Protein AF-A0A916YN77-F1 (afdb_monomer_lite)

InterPro domains:
  IPR003810 Putative manganese efflux pump [PF02659] (37-115)
  IPR003810 Putative manganese efflux pump [PF02659] (185-262)
  IPR003810 Putative manganese efflux pump [PTHR35529] (38-266)
  IPR014205 Sporulation protein YtaF [TIGR02840] (39-265)

Structure (mmCIF, N/CA/C/O backbone):
data_AF-A0A916YN77-F1
#
_entry.id   AF-A0A916YN77-F1
#
loop_
_atom_site.group_PDB
_atom_site.id
_atom_site.type_symbol
_atom_site.label_atom_id
_atom_site.label_alt_id
_atom_site.label_comp_id
_atom_site.label_asym_id
_atom_site.label_entity_id
_atom_site.label_seq_id
_atom_site.pdbx_PDB_ins_code
_atom_site.Cartn_x
_atom_site.Cartn_y
_atom_site.Cartn_z
_atom_site.occupancy
_atom_site.B_iso_or_equiv
_atom_site.auth_seq_id
_atom_site.auth_comp_id
_atom_site.auth_asym_id
_atom_site.auth_atom_id
_atom_site.pdbx_PDB_model_num
ATOM 1 N N . MET A 1 1 ? -32.072 26.746 53.137 1.00 38.78 1 MET A N 1
ATOM 2 C CA . MET A 1 1 ? -33.172 26.652 52.151 1.00 38.78 1 MET A CA 1
ATOM 3 C C . MET A 1 1 ? -32.636 26.407 50.730 1.00 38.78 1 MET A C 1
ATOM 5 O O . MET A 1 1 ? -33.155 26.981 49.793 1.00 38.78 1 MET A O 1
ATOM 9 N N . LEU A 1 2 ? -31.611 25.557 50.548 1.00 36.62 2 LEU A N 1
ATOM 10 C CA . LEU A 1 2 ? -31.029 25.223 49.230 1.00 36.62 2 LEU A CA 1
ATOM 11 C C . LEU A 1 2 ? -30.462 23.785 49.241 1.00 36.62 2 LEU A C 1
ATOM 13 O O . LEU A 1 2 ? -29.280 23.562 49.030 1.00 36.62 2 LEU A O 1
ATOM 17 N N . MET A 1 3 ? -31.301 22.806 49.584 1.00 37.34 3 MET A N 1
ATOM 18 C CA . MET A 1 3 ? -31.001 21.360 49.477 1.00 37.34 3 MET A CA 1
ATOM 19 C C . MET A 1 3 ? -32.242 20.580 48.982 1.00 37.34 3 MET A C 1
ATOM 21 O O . MET A 1 3 ? -32.359 19.383 49.208 1.00 37.34 3 MET A O 1
ATOM 25 N N . GLY A 1 4 ? -33.204 21.268 48.346 1.00 38.28 4 GLY A N 1
ATOM 26 C CA . GLY A 1 4 ? -34.523 20.712 48.000 1.00 38.28 4 GLY A CA 1
ATOM 27 C C . GLY A 1 4 ? -34.822 20.540 46.506 1.00 38.28 4 GLY A C 1
ATOM 28 O O . GLY A 1 4 ? -35.778 19.851 46.175 1.00 38.28 4 GLY A O 1
ATOM 29 N N . GLU A 1 5 ? -34.030 21.120 45.597 1.00 44.19 5 GLU A N 1
ATOM 30 C CA . GLU A 1 5 ? -34.369 21.147 44.157 1.00 44.19 5 GLU A CA 1
ATOM 31 C C . GLU A 1 5 ? -33.600 20.132 43.293 1.00 44.19 5 GLU A C 1
ATOM 33 O O . GLU A 1 5 ? -33.933 19.934 42.128 1.00 44.19 5 GLU A O 1
ATOM 38 N N . CYS A 1 6 ? -32.610 19.419 43.842 1.00 41.59 6 CYS A N 1
ATOM 39 C CA . CYS A 1 6 ? -31.788 18.502 43.038 1.00 41.59 6 CYS A CA 1
ATOM 40 C C . CYS A 1 6 ? -32.461 17.135 42.772 1.00 41.59 6 CYS A C 1
ATOM 42 O O . CYS A 1 6 ? -32.043 16.386 41.893 1.00 41.59 6 CYS A O 1
ATOM 44 N N . THR A 1 7 ? -33.531 16.797 43.499 1.00 46.50 7 THR A N 1
ATOM 45 C CA . THR A 1 7 ? -34.175 15.471 43.429 1.00 46.50 7 THR A CA 1
ATOM 46 C C . THR A 1 7 ? -35.259 15.358 42.349 1.00 46.50 7 THR A C 1
ATOM 48 O O . THR A 1 7 ? -35.691 14.249 42.042 1.00 46.50 7 THR A O 1
ATOM 51 N N . VAL A 1 8 ? -35.685 16.470 41.738 1.00 50.97 8 VAL A N 1
ATOM 52 C CA . VAL A 1 8 ? -36.824 16.505 40.791 1.00 50.97 8 VAL A CA 1
ATOM 53 C C . VAL A 1 8 ? -36.388 16.402 39.315 1.00 50.97 8 VAL A C 1
ATOM 55 O O . VAL A 1 8 ? -37.205 16.090 38.457 1.00 50.97 8 VAL A O 1
ATOM 58 N N . LEU A 1 9 ? -35.093 16.558 38.999 1.00 49.62 9 LEU A N 1
ATOM 59 C CA . LEU A 1 9 ? -34.561 16.520 37.618 1.00 49.62 9 LEU A CA 1
ATOM 60 C C . LEU A 1 9 ? -34.145 15.123 37.107 1.00 49.62 9 LEU A C 1
ATOM 62 O O . LEU A 1 9 ? -33.957 14.923 35.907 1.00 49.62 9 LEU A O 1
ATOM 66 N N . LEU A 1 10 ? -34.027 14.132 37.992 1.00 55.28 10 LEU A N 1
ATOM 67 C CA . LEU A 1 10 ? -33.685 12.745 37.643 1.00 55.28 10 LEU A CA 1
ATOM 68 C C . LEU A 1 10 ? -34.703 12.008 36.736 1.00 55.28 10 LEU A C 1
ATOM 70 O O . LEU A 1 10 ? -34.251 11.243 35.876 1.00 55.28 10 LEU A O 1
ATOM 74 N N . PRO A 1 11 ? -36.038 12.167 36.878 1.00 52.81 11 PRO A N 1
ATOM 75 C CA . PRO A 1 11 ? -36.994 11.480 36.008 1.00 52.81 11 PRO A CA 1
ATOM 76 C C . PRO A 1 11 ? -37.010 12.042 34.579 1.00 52.81 11 PRO A C 1
ATOM 78 O O . PRO A 1 11 ? -37.052 11.249 33.641 1.00 52.81 11 PRO A O 1
ATOM 81 N N . GLU A 1 12 ? -36.874 13.359 34.401 1.00 56.28 12 GLU A N 1
ATOM 82 C CA . GLU A 1 12 ? -36.793 14.013 33.083 1.00 56.28 12 GLU A CA 1
ATOM 83 C C . GLU A 1 12 ? -35.504 13.634 32.336 1.00 56.28 12 GLU A C 1
ATOM 85 O O . GLU A 1 12 ? -35.543 13.322 31.147 1.00 56.28 12 GLU A O 1
ATOM 90 N N . LEU A 1 13 ? -34.366 13.533 33.038 1.00 55.09 13 LEU A N 1
ATOM 91 C CA . LEU A 1 13 ? -33.106 13.075 32.438 1.00 55.09 13 LEU A CA 1
ATOM 92 C C . LEU A 1 13 ? -33.167 11.591 32.031 1.00 55.09 13 LEU A C 1
ATOM 94 O O . LEU A 1 13 ? -32.661 11.210 30.976 1.00 55.09 13 LEU A O 1
ATOM 98 N N . LYS A 1 14 ? -33.834 10.744 32.831 1.00 55.12 14 LYS A N 1
ATOM 99 C CA . LYS A 1 14 ? -34.106 9.341 32.468 1.00 55.12 14 LYS A CA 1
ATOM 100 C C . LYS A 1 14 ? -35.078 9.230 31.296 1.00 55.12 14 LYS A C 1
ATOM 102 O O . LYS A 1 14 ? -34.907 8.330 30.477 1.00 55.12 14 LYS A O 1
ATOM 107 N N . LEU A 1 15 ? -36.074 10.110 31.198 1.00 57.72 15 LEU A N 1
ATOM 108 C CA . LEU A 1 15 ? -37.016 10.147 30.080 1.00 57.72 15 LEU A CA 1
ATOM 109 C C . LEU A 1 15 ? -36.318 10.613 28.797 1.00 57.72 15 LEU A C 1
ATOM 111 O O . LEU A 1 15 ? -36.485 9.976 27.762 1.00 57.72 15 LEU A O 1
ATOM 115 N N . ALA A 1 16 ? -35.453 11.626 28.881 1.00 56.78 16 ALA A N 1
ATOM 116 C CA . ALA A 1 16 ? -34.618 12.098 27.779 1.00 56.78 16 ALA A CA 1
ATOM 117 C C . ALA A 1 16 ? -33.623 11.027 27.304 1.00 56.78 16 ALA A C 1
ATOM 119 O O . ALA A 1 16 ? -33.498 10.825 26.097 1.00 56.78 16 ALA A O 1
ATOM 120 N N . PHE A 1 17 ? -32.988 10.277 28.218 1.00 57.50 17 PHE A N 1
ATOM 121 C CA . PHE A 1 17 ? -32.100 9.148 27.883 1.00 57.50 17 PHE A CA 1
ATOM 122 C C . PHE A 1 17 ? -32.871 7.961 27.276 1.00 57.50 17 PHE A C 1
ATOM 124 O O . PHE A 1 17 ? -32.404 7.285 26.361 1.00 57.50 17 PHE A O 1
ATOM 131 N N . LYS A 1 18 ? -34.103 7.723 27.746 1.00 53.03 18 LYS A N 1
ATOM 132 C CA . LYS A 1 18 ? -34.998 6.679 27.222 1.00 53.03 18 LYS A CA 1
ATOM 133 C C . LYS A 1 18 ? -35.627 7.063 25.880 1.00 53.03 18 LYS A C 1
ATOM 135 O O . LYS A 1 18 ? -35.931 6.172 25.097 1.00 53.03 18 LYS A O 1
ATOM 140 N N . LEU A 1 19 ? -35.801 8.355 25.597 1.00 53.09 19 LEU A N 1
ATOM 141 C CA . LEU A 1 19 ? -36.270 8.885 24.312 1.00 53.09 19 LEU A CA 1
ATOM 142 C C . LEU A 1 19 ? -35.140 8.948 23.277 1.00 53.09 19 LEU A C 1
ATOM 144 O O . LEU A 1 19 ? -35.364 8.561 22.134 1.00 53.09 19 LEU A O 1
ATOM 148 N N . THR A 1 20 ? -33.918 9.322 23.669 1.00 56.91 20 THR A N 1
ATOM 149 C CA . THR A 1 20 ? -32.727 9.224 22.797 1.00 56.91 20 THR A CA 1
ATOM 150 C C . THR A 1 20 ? -32.400 7.772 22.458 1.00 56.91 20 THR A C 1
ATOM 152 O O . THR A 1 20 ? -32.249 7.452 21.283 1.00 56.91 20 THR A O 1
ATOM 155 N N . GLY A 1 21 ? -32.444 6.856 23.432 1.00 51.50 21 GLY A N 1
ATOM 156 C CA . GLY A 1 21 ? -32.281 5.418 23.176 1.00 51.50 21 GLY A CA 1
ATOM 157 C C . GLY A 1 21 ? -33.383 4.788 22.307 1.00 51.50 21 GLY A C 1
ATOM 158 O O . GLY A 1 21 ? -33.173 3.724 21.734 1.00 51.50 21 GLY A O 1
ATOM 159 N N . LYS A 1 22 ? -34.550 5.438 22.181 1.00 46.81 22 LYS A N 1
ATOM 160 C CA . LYS A 1 22 ? -35.688 4.970 21.367 1.00 46.81 22 LYS A CA 1
ATOM 161 C C . LYS A 1 22 ? -35.760 5.640 19.986 1.00 46.81 22 LYS A C 1
ATOM 163 O O . LYS A 1 22 ? -36.361 5.078 19.078 1.00 46.81 22 LYS A O 1
ATOM 168 N N . LEU A 1 23 ? -35.114 6.796 19.801 1.00 47.53 23 LEU A N 1
ATOM 169 C CA . LEU A 1 23 ? -34.916 7.449 18.496 1.00 47.53 23 LEU A CA 1
ATOM 170 C C . LEU A 1 23 ? -33.778 6.808 17.678 1.00 47.53 23 LEU A C 1
ATOM 172 O O . LEU A 1 23 ? -33.817 6.841 16.448 1.00 47.53 23 LEU A O 1
ATOM 176 N N . GLU A 1 24 ? -32.831 6.144 18.348 1.00 51.03 24 GLU A N 1
ATOM 177 C CA . GLU A 1 24 ? -31.753 5.344 17.739 1.00 51.03 24 GLU A CA 1
ATOM 178 C C . GLU A 1 24 ? -32.268 4.120 16.939 1.00 51.03 24 GLU A C 1
ATOM 180 O O . GLU A 1 24 ? -31.540 3.553 16.133 1.00 51.03 24 GLU A O 1
ATOM 185 N N . GLN A 1 25 ? -33.533 3.716 17.116 1.00 49.69 25 GLN A N 1
ATOM 186 C CA . GLN A 1 25 ? -34.138 2.518 16.504 1.00 49.69 25 GLN A CA 1
ATOM 187 C C . GLN A 1 25 ? -34.901 2.778 15.191 1.00 49.69 25 GLN A C 1
ATOM 189 O O . GLN A 1 25 ? -35.730 1.964 14.784 1.00 49.69 25 GLN A O 1
ATOM 194 N N . SER A 1 26 ? -34.662 3.903 14.511 1.00 49.03 26 SER A N 1
ATOM 195 C CA . SER A 1 26 ? -35.326 4.190 13.233 1.00 49.03 26 SER A CA 1
ATOM 196 C C . SER A 1 26 ? -34.489 3.718 12.022 1.00 49.03 26 SER A C 1
ATOM 198 O O . SER A 1 26 ? -33.298 4.025 11.940 1.00 49.03 26 SER A O 1
ATOM 200 N N . PRO A 1 27 ? -35.090 3.018 11.035 1.00 58.22 27 PRO A N 1
ATOM 201 C CA . PRO A 1 27 ? -34.382 2.389 9.905 1.00 58.22 27 PRO A CA 1
ATOM 202 C C . PRO A 1 27 ? -33.671 3.386 8.968 1.00 58.22 27 PRO A C 1
ATOM 204 O O . PRO A 1 27 ? -32.818 3.003 8.174 1.00 58.22 27 PRO A O 1
ATOM 207 N N . LEU A 1 28 ? -33.979 4.682 9.082 1.00 59.91 28 LEU A N 1
ATOM 208 C CA . LEU A 1 28 ? -33.283 5.760 8.374 1.00 59.91 28 LEU A CA 1
ATOM 209 C C . LEU A 1 28 ? -31.891 6.072 8.962 1.00 59.91 28 LEU A C 1
ATOM 211 O O . LEU A 1 28 ? -31.020 6.540 8.233 1.00 59.91 28 LEU A O 1
ATOM 215 N N . TRP A 1 29 ? -31.638 5.782 10.243 1.00 54.53 29 TRP A N 1
ATOM 216 C CA . TRP A 1 29 ? -30.352 6.064 10.901 1.00 54.53 29 TRP A CA 1
ATOM 217 C C . TRP A 1 29 ? -29.315 4.949 10.712 1.00 54.53 29 TRP A C 1
ATOM 219 O O . TRP A 1 29 ? -28.117 5.240 10.650 1.00 54.53 29 TRP A O 1
ATOM 229 N N . GLU A 1 30 ? -29.743 3.695 10.527 1.00 63.50 30 GLU A N 1
ATOM 230 C CA . GLU A 1 30 ? -28.838 2.604 10.131 1.00 63.50 30 GLU A CA 1
ATOM 231 C C . GLU A 1 30 ? -28.185 2.882 8.773 1.00 63.50 30 GLU A C 1
ATOM 233 O O . GLU A 1 30 ? -26.979 2.687 8.620 1.00 63.50 30 GLU A O 1
ATOM 238 N N . GLY A 1 31 ? -28.940 3.439 7.819 1.00 68.62 31 GLY A N 1
ATOM 239 C CA . GLY A 1 31 ? -28.413 3.842 6.514 1.00 68.62 31 GLY A CA 1
ATOM 240 C C . GLY A 1 31 ? -27.284 4.871 6.623 1.00 68.62 31 GLY A C 1
ATOM 241 O O . GLY A 1 31 ? -26.235 4.697 6.006 1.00 68.62 31 GLY A O 1
ATOM 242 N N . HIS A 1 32 ? -27.443 5.901 7.461 1.00 70.56 32 HIS A N 1
ATOM 243 C CA . HIS A 1 32 ? -26.405 6.914 7.685 1.00 70.56 32 HIS A CA 1
ATOM 244 C C . HIS A 1 32 ? -25.161 6.352 8.383 1.00 70.56 32 HIS A C 1
ATOM 246 O O . HIS A 1 32 ? -24.043 6.732 8.032 1.00 70.56 32 HIS A O 1
ATOM 252 N N . ARG A 1 33 ? -25.322 5.422 9.333 1.00 69.50 33 ARG A N 1
ATOM 253 C CA . ARG A 1 33 ? -24.184 4.752 9.982 1.00 69.50 33 ARG A CA 1
ATOM 254 C C . ARG A 1 33 ? -23.438 3.841 9.017 1.00 69.50 33 ARG A C 1
ATOM 256 O O . ARG A 1 33 ? -22.213 3.913 8.964 1.00 69.50 33 ARG A O 1
ATOM 263 N N . LEU A 1 34 ? -24.143 3.041 8.224 1.00 77.38 34 LEU A N 1
ATOM 264 C CA . LEU A 1 34 ? -23.537 2.180 7.204 1.00 77.38 34 LEU A CA 1
ATOM 265 C C . LEU A 1 34 ? -22.843 3.003 6.112 1.00 77.38 34 LEU A C 1
ATOM 267 O O . LEU A 1 34 ? -21.724 2.673 5.723 1.00 77.38 34 LEU A O 1
ATOM 271 N N . LEU A 1 35 ? -23.447 4.117 5.686 1.00 80.75 35 LEU A N 1
ATOM 272 C CA . LEU A 1 35 ? -22.819 5.074 4.774 1.00 80.75 35 LEU A CA 1
ATOM 273 C C . LEU A 1 35 ? -21.547 5.674 5.374 1.00 80.75 35 LEU A C 1
ATOM 275 O O . LEU A 1 35 ? -20.524 5.707 4.699 1.00 80.75 35 LEU A O 1
ATOM 279 N N . ALA A 1 36 ? -21.569 6.102 6.637 1.00 80.69 36 ALA A N 1
ATOM 280 C CA . ALA A 1 36 ? -20.395 6.680 7.290 1.00 80.69 36 ALA A CA 1
ATOM 281 C C . ALA A 1 36 ? -19.234 5.674 7.419 1.00 80.69 36 ALA A C 1
ATOM 283 O O . ALA A 1 36 ? -18.086 6.016 7.121 1.00 80.69 36 ALA A O 1
ATOM 284 N N . HIS A 1 37 ? -19.521 4.423 7.800 1.00 81.81 37 HIS A N 1
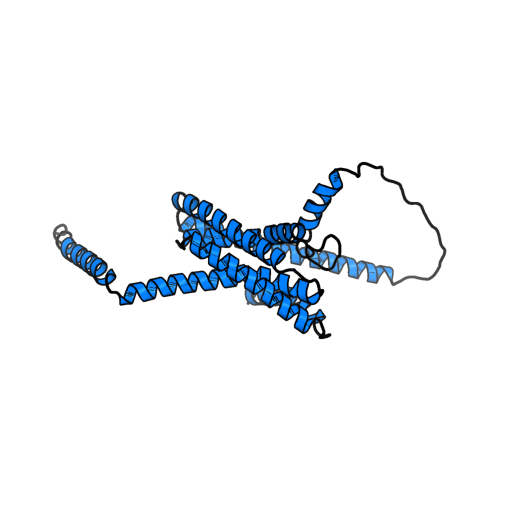ATOM 285 C CA . HIS A 1 37 ? -18.510 3.360 7.863 1.00 81.81 37 HIS A CA 1
ATOM 286 C C . HIS A 1 37 ? -17.992 2.997 6.466 1.00 81.81 37 HIS A C 1
ATOM 288 O O . HIS A 1 37 ? -16.785 2.849 6.283 1.00 81.81 37 HIS A O 1
ATOM 294 N N . GLY A 1 38 ? -18.878 2.920 5.468 1.00 86.38 38 GLY A N 1
ATOM 295 C CA . GLY A 1 38 ? -18.516 2.649 4.076 1.00 86.38 38 GLY A CA 1
ATOM 296 C C . GLY A 1 38 ? -17.632 3.738 3.468 1.00 86.38 38 GLY A C 1
ATOM 297 O O . GLY A 1 38 ? -16.616 3.427 2.852 1.00 86.38 38 GLY A O 1
ATOM 298 N N . ILE A 1 39 ? -17.964 5.013 3.691 1.00 88.62 39 ILE A N 1
ATOM 299 C CA . ILE A 1 39 ? -17.164 6.156 3.225 1.00 88.62 39 ILE A CA 1
ATOM 300 C C . ILE A 1 39 ? -15.791 6.160 3.900 1.00 88.62 39 ILE A C 1
ATOM 302 O O . ILE A 1 39 ? -14.780 6.319 3.219 1.00 88.62 39 ILE A O 1
ATOM 306 N N . SER A 1 40 ? -15.735 5.941 5.216 1.00 89.12 40 SER A N 1
ATOM 307 C CA . SER A 1 40 ? -14.469 5.896 5.964 1.00 89.12 40 SER A CA 1
ATOM 308 C C . SER A 1 40 ? -13.567 4.762 5.477 1.00 89.12 40 SER A C 1
ATOM 310 O O . SER A 1 40 ? -12.370 4.959 5.280 1.00 89.12 40 SER A O 1
ATOM 312 N N . LEU A 1 41 ? -14.150 3.591 5.220 1.00 90.69 41 LEU A N 1
ATOM 313 C CA . LEU A 1 41 ? -13.447 2.426 4.695 1.00 90.69 41 LEU A CA 1
ATOM 314 C C . LEU A 1 41 ? -12.944 2.670 3.265 1.00 90.69 41 LEU A C 1
ATOM 316 O O . LEU A 1 41 ? -11.809 2.318 2.953 1.00 90.69 41 LEU A O 1
ATOM 320 N N . LEU A 1 42 ? -13.739 3.320 2.414 1.00 90.81 42 LEU A N 1
ATOM 321 C CA . LEU A 1 42 ? -13.347 3.647 1.042 1.00 90.81 42 LEU A CA 1
ATOM 322 C C . LEU A 1 42 ? -12.239 4.707 0.995 1.00 90.81 42 LEU A C 1
ATOM 324 O O . LEU A 1 42 ? -11.286 4.557 0.234 1.00 90.81 42 LEU A O 1
ATOM 328 N N . LEU A 1 43 ? -12.321 5.742 1.835 1.00 90.94 43 LEU A N 1
ATOM 329 C CA . LEU A 1 43 ? -11.270 6.755 1.975 1.00 90.94 43 LEU A CA 1
ATOM 330 C C . LEU A 1 43 ? -9.968 6.148 2.498 1.00 90.94 43 LEU A C 1
ATOM 332 O O . LEU A 1 43 ? -8.899 6.449 1.969 1.00 90.94 43 LEU A O 1
ATOM 336 N N . LEU A 1 44 ? -10.057 5.268 3.498 1.00 91.50 44 LEU A N 1
ATOM 337 C CA . LEU A 1 44 ? -8.910 4.535 4.023 1.00 91.50 44 LEU A CA 1
ATOM 338 C C . LEU A 1 44 ? -8.279 3.660 2.937 1.00 91.50 44 LEU A C 1
ATOM 340 O O . LEU A 1 44 ? -7.075 3.737 2.715 1.00 91.50 44 LEU A O 1
ATOM 344 N N . ALA A 1 45 ? -9.088 2.864 2.234 1.00 92.44 45 ALA A N 1
ATOM 345 C CA . ALA A 1 45 ? -8.607 1.988 1.173 1.00 92.44 45 ALA A CA 1
ATOM 346 C C . ALA A 1 45 ? -7.959 2.771 0.030 1.00 92.44 45 ALA A C 1
ATOM 348 O O . ALA A 1 45 ? -6.925 2.352 -0.483 1.00 92.44 45 ALA A O 1
ATOM 349 N N . PHE A 1 46 ? -8.516 3.927 -0.329 1.00 92.38 46 PHE A N 1
ATOM 350 C CA . PHE A 1 46 ? -7.912 4.830 -1.301 1.00 92.38 46 PHE A CA 1
ATOM 351 C C . PHE A 1 46 ? -6.560 5.360 -0.811 1.00 92.38 46 PHE A C 1
ATOM 353 O O . PHE A 1 46 ? -5.565 5.230 -1.519 1.00 92.38 46 PHE A O 1
ATOM 360 N N . ALA A 1 47 ? -6.504 5.912 0.405 1.00 90.19 47 ALA A N 1
ATOM 361 C CA . ALA A 1 47 ? -5.285 6.490 0.969 1.00 90.19 47 ALA A CA 1
ATOM 362 C C . ALA A 1 47 ? -4.144 5.466 1.063 1.00 90.19 47 ALA A C 1
ATOM 364 O O . ALA A 1 47 ? -3.019 5.768 0.676 1.00 90.19 47 ALA A O 1
ATOM 365 N N . VAL A 1 48 ? -4.464 4.249 1.509 1.00 89.38 48 VAL A N 1
ATOM 366 C CA . VAL A 1 48 ? -3.537 3.115 1.667 1.00 89.38 48 VAL A CA 1
ATOM 367 C C . VAL A 1 48 ? -3.168 2.449 0.342 1.00 89.38 48 VAL A C 1
ATOM 369 O O . VAL A 1 48 ? -2.324 1.575 0.341 1.00 89.38 48 VAL A O 1
ATOM 372 N N . SER A 1 49 ? -3.808 2.797 -0.776 1.00 93.06 49 SER A N 1
ATOM 373 C CA . SER A 1 49 ? -3.468 2.223 -2.089 1.00 93.06 49 SER A CA 1
ATOM 374 C C . SER A 1 49 ? -2.669 3.185 -2.977 1.00 93.06 49 SER A C 1
ATOM 376 O O . SER A 1 49 ? -2.235 2.809 -4.071 1.00 93.06 49 SER A O 1
ATOM 378 N N . LEU A 1 50 ? -2.504 4.450 -2.565 1.00 88.44 50 LEU A N 1
ATOM 379 C CA . LEU A 1 50 ? -1.798 5.479 -3.344 1.00 88.44 50 LEU A CA 1
ATOM 380 C C . LEU A 1 50 ? -0.294 5.205 -3.475 1.00 88.44 50 LEU A C 1
ATOM 382 O O . LEU A 1 50 ? 0.312 5.508 -4.505 1.00 88.44 50 LEU A O 1
ATOM 386 N N . ASP A 1 51 ? 0.294 4.613 -2.449 1.00 86.31 51 ASP A N 1
ATOM 387 C CA . ASP A 1 51 ? 1.638 4.040 -2.414 1.00 86.31 51 ASP A CA 1
ATOM 388 C C . ASP A 1 51 ? 1.823 2.950 -3.498 1.00 86.31 51 ASP A C 1
ATOM 390 O O . ASP A 1 51 ? 2.727 3.050 -4.338 1.00 86.31 51 ASP A O 1
ATOM 394 N N . GLY A 1 52 ? 0.911 1.975 -3.572 1.00 88.44 52 GLY A N 1
ATOM 395 C CA . GLY A 1 52 ? 0.894 0.886 -4.546 1.00 88.44 52 GLY A CA 1
ATOM 396 C C . GLY A 1 52 ? 0.650 1.385 -5.961 1.00 88.44 52 GLY A C 1
ATOM 397 O O . GLY A 1 52 ? 1.289 0.924 -6.909 1.00 88.44 52 GLY A O 1
ATOM 398 N N . PHE A 1 53 ? -0.198 2.399 -6.123 1.00 90.19 53 PHE A N 1
ATOM 399 C CA . PHE A 1 53 ? -0.372 3.084 -7.401 1.00 90.19 53 PHE A CA 1
ATOM 400 C C . PHE A 1 53 ? 0.913 3.774 -7.865 1.00 90.19 53 PHE A C 1
ATOM 402 O O . PHE A 1 53 ? 1.301 3.606 -9.021 1.00 90.19 53 PHE A O 1
ATOM 409 N N . GLY A 1 54 ? 1.607 4.505 -6.987 1.00 86.69 54 GLY A N 1
ATOM 410 C CA . GLY A 1 54 ? 2.872 5.170 -7.321 1.00 86.69 54 GLY A CA 1
ATOM 411 C C . GLY A 1 54 ? 3.959 4.183 -7.754 1.00 86.69 54 GLY A C 1
ATOM 412 O O . GLY A 1 54 ? 4.663 4.407 -8.746 1.00 86.69 54 GLY A O 1
ATOM 413 N N . VAL A 1 55 ? 4.049 3.045 -7.065 1.00 85.50 55 VAL A N 1
ATOM 414 C CA . VAL A 1 55 ? 4.928 1.931 -7.439 1.00 85.50 55 VAL A CA 1
ATOM 415 C C . VAL A 1 55 ? 4.509 1.311 -8.777 1.00 85.50 55 VAL A C 1
ATOM 417 O O . VAL A 1 55 ? 5.355 1.112 -9.652 1.00 85.50 55 VAL A O 1
ATOM 420 N N . GLY A 1 56 ? 3.211 1.089 -8.994 1.00 88.94 56 GLY A N 1
ATOM 421 C CA . GLY A 1 56 ? 2.665 0.592 -10.259 1.00 88.94 56 GLY A CA 1
ATOM 422 C C . GLY A 1 56 ? 2.988 1.507 -11.437 1.00 88.94 56 GLY A C 1
ATOM 423 O O . GLY A 1 56 ? 3.467 1.034 -12.468 1.00 88.94 56 GLY A O 1
ATOM 424 N N . VAL A 1 57 ? 2.809 2.822 -11.273 1.00 86.31 57 VAL A N 1
ATOM 425 C CA . VAL A 1 57 ? 3.223 3.824 -12.267 1.00 86.31 57 VAL A CA 1
ATOM 426 C C . VAL A 1 57 ? 4.717 3.700 -12.521 1.00 86.31 57 VAL A C 1
ATOM 428 O O . VAL A 1 57 ? 5.120 3.526 -13.667 1.00 86.31 57 VAL A O 1
ATOM 431 N N . THR A 1 58 ? 5.541 3.707 -11.474 1.00 82.50 58 THR A N 1
ATOM 432 C CA . THR A 1 58 ? 7.006 3.643 -11.592 1.00 82.50 58 THR A CA 1
ATOM 433 C C . THR A 1 58 ? 7.479 2.415 -12.377 1.00 82.50 58 THR A C 1
ATOM 435 O O . THR A 1 58 ? 8.326 2.548 -13.266 1.00 82.50 58 THR A O 1
ATOM 438 N N . TYR A 1 59 ? 6.911 1.233 -12.123 1.00 83.69 59 TYR A N 1
ATOM 439 C CA . TYR A 1 59 ? 7.238 0.023 -12.887 1.00 83.69 59 TYR A CA 1
ATOM 440 C C . TYR A 1 59 ? 6.685 0.053 -14.316 1.00 83.69 59 TYR A C 1
ATOM 442 O O . TYR A 1 59 ? 7.401 -0.314 -15.252 1.00 83.69 59 TYR A O 1
ATOM 450 N N . GLY A 1 60 ? 5.471 0.575 -14.521 1.00 85.50 60 GLY A N 1
ATOM 451 C CA . GLY A 1 60 ? 4.894 0.760 -15.855 1.00 85.50 60 GLY A CA 1
ATOM 452 C C . GLY A 1 60 ? 5.717 1.710 -16.734 1.00 85.50 60 GLY A C 1
ATOM 453 O O . GLY A 1 60 ? 5.908 1.449 -17.922 1.00 85.50 60 GLY A O 1
ATOM 454 N N . LEU A 1 61 ? 6.285 2.772 -16.148 1.00 81.38 61 LEU A N 1
ATOM 455 C CA . LEU A 1 61 ? 7.193 3.705 -16.829 1.00 81.38 61 LEU A CA 1
ATOM 456 C C . LEU A 1 61 ? 8.504 3.052 -17.257 1.00 81.38 61 LEU A C 1
ATOM 458 O O . LEU A 1 61 ? 9.023 3.347 -18.333 1.00 81.38 61 LEU A O 1
ATOM 462 N N . ARG A 1 62 ? 9.022 2.140 -16.432 1.00 78.19 62 ARG A N 1
ATOM 463 C CA . ARG A 1 62 ? 10.219 1.340 -16.726 1.00 78.19 62 ARG A CA 1
ATOM 464 C C . ARG A 1 62 ? 9.942 0.185 -17.692 1.00 78.19 62 ARG A C 1
ATOM 466 O O . ARG A 1 62 ? 10.862 -0.549 -18.029 1.00 78.19 62 ARG A O 1
ATOM 473 N N . ARG A 1 63 ? 8.694 0.043 -18.153 1.00 81.62 63 ARG A N 1
ATOM 474 C CA . ARG A 1 63 ? 8.200 -1.056 -18.993 1.00 81.62 63 ARG A CA 1
ATOM 475 C C . ARG A 1 63 ? 8.428 -2.454 -18.403 1.00 81.62 63 ARG A C 1
ATOM 477 O O . ARG A 1 63 ? 8.523 -3.422 -19.153 1.00 81.62 63 ARG A O 1
ATOM 484 N N . ILE A 1 64 ? 8.454 -2.561 -17.076 1.00 83.44 64 ILE A N 1
ATOM 485 C CA . ILE A 1 64 ? 8.547 -3.838 -16.357 1.00 83.44 64 ILE A CA 1
ATOM 486 C C . ILE A 1 64 ? 7.137 -4.423 -16.241 1.00 83.44 64 ILE A C 1
ATOM 488 O O . ILE A 1 64 ? 6.205 -3.730 -15.829 1.00 83.44 64 ILE A O 1
ATOM 492 N N . ARG A 1 65 ? 6.949 -5.687 -16.636 1.00 84.12 65 ARG A N 1
ATOM 493 C CA . ARG A 1 65 ? 5.637 -6.351 -16.572 1.00 84.12 65 ARG A CA 1
ATOM 494 C C . ARG A 1 65 ? 5.488 -7.106 -15.258 1.00 84.12 65 ARG A C 1
ATOM 496 O O . ARG A 1 65 ? 6.285 -7.982 -14.950 1.00 84.12 65 ARG A O 1
ATOM 503 N N . ILE A 1 66 ? 4.414 -6.837 -14.524 1.00 87.62 66 ILE A N 1
ATOM 504 C CA . ILE A 1 66 ? 4.042 -7.641 -13.357 1.00 87.62 66 ILE A CA 1
ATOM 505 C C . ILE A 1 66 ? 2.940 -8.617 -13.795 1.00 87.62 66 ILE A C 1
ATOM 507 O O . ILE A 1 66 ? 1.860 -8.167 -14.193 1.00 87.62 66 ILE A O 1
ATOM 511 N N . PRO A 1 67 ? 3.185 -9.939 -13.784 1.00 90.31 67 PRO A N 1
ATOM 512 C CA . PRO A 1 67 ? 2.158 -10.920 -14.112 1.00 90.31 67 PRO A CA 1
ATOM 513 C C . PRO A 1 67 ? 1.050 -10.912 -13.048 1.00 90.31 67 PRO A C 1
ATOM 515 O O . PRO A 1 67 ? 1.293 -10.597 -11.884 1.00 90.31 67 PRO A O 1
ATOM 518 N N . GLY A 1 68 ? -0.174 -11.294 -13.427 1.00 88.81 68 GLY A N 1
ATOM 519 C CA . GLY A 1 68 ? -1.341 -11.231 -12.533 1.00 88.81 68 GLY A CA 1
ATOM 520 C C . GLY A 1 68 ? -1.178 -12.015 -11.225 1.00 88.81 68 GLY A C 1
ATOM 521 O O . GLY A 1 68 ? -1.661 -11.574 -10.187 1.00 88.81 68 GLY A O 1
ATOM 522 N N . LEU A 1 69 ? -0.429 -13.124 -11.248 1.00 91.25 69 LEU A N 1
ATOM 523 C CA . LEU A 1 69 ? -0.113 -13.900 -10.045 1.00 91.25 69 LEU A CA 1
ATOM 524 C C . LEU A 1 69 ? 0.720 -13.092 -9.037 1.00 91.25 69 LEU A C 1
ATOM 526 O O . LEU A 1 69 ? 0.406 -13.085 -7.852 1.00 91.25 69 LEU A O 1
ATOM 530 N N . SER A 1 70 ? 1.729 -12.357 -9.510 1.00 92.62 70 SER A N 1
ATOM 531 C CA . SER A 1 70 ? 2.569 -11.490 -8.675 1.00 92.62 70 SER A CA 1
ATOM 532 C C . SER A 1 70 ? 1.764 -10.345 -8.052 1.00 92.62 70 SER A C 1
ATOM 534 O O . SER A 1 70 ? 1.951 -10.022 -6.883 1.00 92.62 70 SER A O 1
ATOM 536 N N . ILE A 1 71 ? 0.811 -9.776 -8.794 1.00 92.44 71 ILE A N 1
ATOM 537 C CA . ILE A 1 71 ? -0.117 -8.758 -8.269 1.00 92.44 71 ILE A CA 1
ATOM 538 C C . ILE A 1 71 ? -0.981 -9.348 -7.156 1.00 92.44 71 ILE A C 1
ATOM 540 O O . ILE A 1 71 ? -1.126 -8.721 -6.112 1.00 92.44 71 ILE A O 1
ATOM 544 N N . GLY A 1 72 ? -1.498 -10.565 -7.361 1.00 94.25 72 GLY A N 1
ATOM 545 C CA . GLY A 1 72 ? -2.270 -11.289 -6.354 1.00 94.25 72 GLY A CA 1
ATOM 546 C C . GLY A 1 72 ? -1.492 -11.485 -5.051 1.00 94.25 72 GLY A C 1
ATOM 547 O O . GLY A 1 72 ? -2.036 -11.238 -3.976 1.00 94.25 72 GLY A O 1
ATOM 548 N N . ILE A 1 73 ? -0.209 -11.853 -5.144 1.00 93.88 73 ILE A N 1
ATOM 549 C CA . ILE A 1 73 ? 0.688 -11.993 -3.984 1.00 93.88 73 ILE A CA 1
ATOM 550 C C . ILE A 1 73 ? 0.846 -10.658 -3.248 1.00 93.88 73 ILE A C 1
ATOM 552 O O . ILE A 1 73 ? 0.700 -10.623 -2.027 1.00 93.88 73 ILE A O 1
ATOM 556 N N . ILE A 1 74 ? 1.097 -9.561 -3.972 1.00 92.19 74 ILE A N 1
ATOM 557 C CA . ILE A 1 74 ? 1.253 -8.221 -3.383 1.00 92.19 74 ILE A CA 1
ATOM 558 C C . ILE A 1 74 ? -0.029 -7.805 -2.652 1.00 92.19 74 ILE A C 1
ATOM 560 O O . ILE A 1 74 ? 0.027 -7.459 -1.475 1.00 92.19 74 ILE A O 1
ATOM 564 N N . SER A 1 75 ? -1.191 -7.914 -3.305 1.00 94.44 75 SER A N 1
ATOM 565 C CA . SER A 1 75 ? -2.475 -7.553 -2.692 1.00 94.44 75 SER A CA 1
ATOM 566 C C . SER A 1 75 ? -2.816 -8.410 -1.476 1.00 94.44 75 SER A C 1
ATOM 568 O O . SER A 1 75 ? -3.362 -7.902 -0.494 1.00 94.44 75 SER A O 1
ATOM 570 N N . LEU A 1 76 ? -2.503 -9.710 -1.515 1.00 95.25 76 LEU A N 1
ATOM 571 C CA . LEU A 1 76 ? -2.697 -10.605 -0.373 1.00 95.25 76 LEU A CA 1
ATOM 572 C C . LEU A 1 76 ? -1.786 -10.216 0.786 1.00 95.25 76 LEU A C 1
ATOM 574 O O . LEU A 1 76 ? -2.240 -10.211 1.925 1.00 95.25 76 LEU A O 1
ATOM 578 N N . CYS A 1 77 ? -0.536 -9.852 0.505 1.00 94.12 77 CYS A N 1
ATOM 579 C CA . CYS A 1 77 ? 0.404 -9.391 1.520 1.00 94.12 77 CYS A CA 1
ATOM 580 C C . CYS A 1 77 ? -0.129 -8.146 2.247 1.00 94.12 77 CYS A C 1
ATOM 582 O O . CYS A 1 77 ? -0.249 -8.178 3.472 1.00 94.12 77 CYS A O 1
ATOM 584 N N . SER A 1 78 ? -0.569 -7.118 1.511 1.00 92.94 78 SER A N 1
ATOM 585 C CA . SER A 1 78 ? -1.157 -5.908 2.106 1.00 92.94 78 SER A CA 1
ATOM 586 C C . SER A 1 78 ? -2.412 -6.223 2.926 1.00 92.94 78 SER A C 1
ATOM 588 O O . SER A 1 78 ? -2.555 -5.757 4.055 1.00 92.94 78 SER A O 1
ATOM 590 N N . GLY A 1 79 ? -3.305 -7.072 2.403 1.00 94.19 79 GLY A N 1
ATOM 591 C CA . GLY A 1 79 ? -4.507 -7.508 3.120 1.00 94.19 79 GLY A CA 1
ATOM 592 C C . GLY A 1 79 ? -4.195 -8.246 4.424 1.00 94.19 79 GLY A C 1
ATOM 593 O O . GLY A 1 79 ? -4.794 -7.954 5.458 1.00 94.19 79 GLY A O 1
ATOM 594 N N . LEU A 1 80 ? -3.229 -9.168 4.396 1.00 96.06 80 LEU A N 1
ATOM 595 C CA . LEU A 1 80 ? -2.784 -9.917 5.573 1.00 96.06 80 LEU A CA 1
ATOM 596 C C . LEU A 1 80 ? -2.159 -8.999 6.623 1.00 96.06 80 LEU A C 1
ATOM 598 O O . LEU A 1 80 ? -2.475 -9.127 7.803 1.00 96.06 80 LEU A O 1
ATOM 602 N N . VAL A 1 81 ? -1.308 -8.058 6.213 1.00 95.56 81 VAL A N 1
ATOM 603 C CA . VAL A 1 81 ? -0.675 -7.113 7.141 1.00 95.56 81 VAL A CA 1
ATOM 604 C C . VAL A 1 81 ? -1.706 -6.196 7.787 1.00 95.56 81 VAL A C 1
ATOM 606 O O . VAL A 1 81 ? -1.658 -6.006 9.001 1.00 95.56 81 VAL A O 1
ATOM 609 N N . VAL A 1 82 ? -2.677 -5.685 7.029 1.00 95.31 82 VAL A N 1
ATOM 610 C CA . VAL A 1 82 ? -3.778 -4.892 7.594 1.00 95.31 82 VAL A CA 1
ATOM 611 C C . VAL A 1 82 ? -4.621 -5.723 8.553 1.00 95.31 82 VAL A C 1
ATOM 613 O O . VAL A 1 82 ? -4.923 -5.255 9.648 1.00 95.31 82 VAL A O 1
ATOM 616 N N . TRP A 1 83 ? -4.971 -6.957 8.187 1.00 96.00 83 TRP A N 1
ATOM 617 C CA . TRP A 1 83 ? -5.746 -7.840 9.057 1.00 96.00 83 TRP A CA 1
ATOM 618 C C . TRP A 1 83 ? -5.019 -8.107 10.381 1.00 96.00 83 TRP A C 1
ATOM 620 O O . TRP A 1 83 ? -5.590 -7.897 11.450 1.00 96.00 83 TRP A O 1
ATOM 630 N N . LEU A 1 84 ? -3.737 -8.481 10.325 1.00 95.81 84 LEU A N 1
ATOM 631 C CA . LEU A 1 84 ? -2.901 -8.683 11.513 1.00 95.81 84 LEU A CA 1
ATOM 632 C C . LEU A 1 84 ? -2.765 -7.398 12.337 1.00 95.81 84 LEU A C 1
ATOM 634 O O . LEU A 1 84 ? -2.877 -7.435 13.561 1.00 95.81 84 LEU A O 1
ATOM 638 N N . SER A 1 85 ? -2.569 -6.259 11.674 1.00 94.88 85 SER A N 1
ATOM 639 C CA . SER A 1 85 ? -2.491 -4.955 12.330 1.00 94.88 85 SER A CA 1
ATOM 640 C C . SER A 1 85 ? -3.779 -4.618 13.075 1.00 94.88 85 SER A C 1
ATOM 642 O O . SER A 1 85 ? -3.731 -4.155 14.212 1.00 94.88 85 SER A O 1
ATOM 644 N N . MET A 1 86 ? -4.939 -4.919 12.490 1.00 93.56 86 MET A N 1
ATOM 645 C CA . MET A 1 86 ? -6.227 -4.699 13.142 1.00 93.56 86 MET A CA 1
ATOM 646 C C . MET A 1 86 ? -6.443 -5.633 14.337 1.00 93.56 86 MET A C 1
ATOM 648 O O . MET A 1 86 ? -6.981 -5.198 15.355 1.00 93.56 86 MET A O 1
ATOM 652 N N . GLN A 1 87 ? -5.974 -6.884 14.277 1.00 93.81 87 GLN A N 1
ATOM 653 C CA . GLN A 1 87 ? -5.985 -7.773 15.447 1.00 93.81 87 GLN A CA 1
ATOM 654 C C . GLN A 1 87 ? -5.142 -7.193 16.587 1.00 93.81 87 GLN A C 1
ATOM 656 O O . GLN A 1 87 ? -5.600 -7.120 17.724 1.00 93.81 87 GLN A O 1
ATOM 661 N N . ILE A 1 88 ? -3.942 -6.701 16.279 1.00 92.31 88 ILE A N 1
ATOM 662 C CA . ILE A 1 88 ? -3.087 -6.038 17.270 1.00 92.31 88 ILE A CA 1
ATOM 663 C C . ILE A 1 88 ? -3.763 -4.760 17.785 1.00 92.31 88 ILE A C 1
ATOM 665 O O . ILE A 1 88 ? -3.802 -4.532 18.989 1.00 92.31 88 ILE A O 1
ATOM 669 N N . GLY A 1 89 ? -4.342 -3.949 16.901 1.00 89.94 89 GLY A N 1
ATOM 670 C CA . GLY A 1 89 ? -4.977 -2.678 17.239 1.00 89.94 89 GLY A CA 1
ATOM 671 C C . GLY A 1 89 ? -6.222 -2.820 18.107 1.00 89.94 89 GLY A C 1
ATOM 672 O O . GLY A 1 89 ? -6.416 -2.027 19.024 1.00 89.94 89 GLY A O 1
ATOM 673 N N . THR A 1 90 ? -7.032 -3.856 17.887 1.00 88.06 90 THR A N 1
ATOM 674 C CA . THR A 1 90 ? -8.184 -4.150 18.753 1.00 88.06 90 THR A CA 1
ATOM 675 C C . THR A 1 90 ? -7.733 -4.582 20.146 1.00 88.06 90 THR A C 1
ATOM 677 O O . THR A 1 90 ? -8.245 -4.046 21.128 1.00 88.06 90 THR A O 1
ATOM 680 N N . MET A 1 91 ? -6.715 -5.444 20.263 1.00 87.56 91 MET A N 1
ATOM 681 C CA . MET A 1 91 ? -6.128 -5.772 21.571 1.00 87.56 91 MET A CA 1
ATOM 682 C C . MET A 1 91 ? -5.556 -4.532 22.260 1.00 87.56 91 MET A C 1
ATOM 684 O O . MET A 1 91 ? -5.744 -4.329 23.456 1.00 87.56 91 MET A O 1
ATOM 688 N N . LEU A 1 92 ? -4.904 -3.669 21.487 1.00 84.38 92 LEU A N 1
ATOM 689 C CA . LEU A 1 92 ? -4.266 -2.457 21.971 1.00 84.38 92 LEU A CA 1
ATOM 690 C C . LEU A 1 92 ? -5.286 -1.398 22.432 1.00 84.38 92 LEU A C 1
ATOM 692 O O . LEU A 1 92 ? -5.054 -0.728 23.436 1.00 84.38 92 LEU A O 1
ATOM 696 N N . SER A 1 93 ? -6.445 -1.299 21.771 1.00 80.44 93 SER A N 1
ATOM 697 C CA . SER A 1 93 ? -7.547 -0.408 22.173 1.00 80.44 93 SER A CA 1
ATOM 698 C C . SER A 1 93 ? -8.160 -0.758 23.532 1.00 80.44 93 SER A C 1
ATOM 700 O O . SER A 1 93 ? -8.718 0.114 24.188 1.00 80.44 93 SER A O 1
ATOM 702 N N . GLY A 1 94 ? -8.003 -2.004 23.997 1.00 78.00 94 GLY A N 1
ATOM 703 C CA . GLY A 1 94 ? -8.393 -2.402 25.353 1.00 78.00 94 GLY A CA 1
ATOM 704 C C . GLY A 1 94 ? -7.481 -1.829 26.445 1.00 78.00 94 GLY A C 1
ATOM 705 O O . GLY A 1 94 ? -7.912 -1.684 27.586 1.00 78.00 94 GLY A O 1
ATOM 706 N N . TYR A 1 95 ? -6.238 -1.476 26.101 1.00 80.19 95 TYR A N 1
ATOM 707 C CA . TYR A 1 95 ? -5.234 -0.959 27.038 1.00 80.19 95 TYR A CA 1
ATOM 708 C C . TYR A 1 95 ? -4.949 0.540 26.873 1.00 80.19 95 TYR A C 1
ATOM 710 O O . TYR A 1 95 ? -4.430 1.166 27.797 1.00 80.19 95 TYR A O 1
ATOM 718 N N . LEU A 1 96 ? -5.272 1.132 25.720 1.00 73.44 96 LEU A N 1
ATOM 719 C CA . LEU A 1 96 ? -5.017 2.543 25.431 1.00 73.44 96 LEU A CA 1
ATOM 720 C C . LEU A 1 96 ? -6.304 3.361 25.363 1.00 73.44 96 LEU A C 1
ATOM 722 O O . LEU A 1 96 ? -7.182 3.113 24.542 1.00 73.44 96 LEU A O 1
ATOM 726 N N . SER A 1 97 ? -6.354 4.408 26.191 1.00 80.62 97 SER A N 1
ATOM 727 C CA . SER A 1 97 ? -7.356 5.469 26.083 1.00 80.62 97 SER A CA 1
ATOM 728 C C . SER A 1 97 ? -7.317 6.122 24.686 1.00 80.62 97 SER A C 1
ATOM 730 O O . SER A 1 97 ? -6.232 6.314 24.126 1.00 80.62 97 SER A O 1
ATOM 732 N N . PRO A 1 98 ? -8.466 6.538 24.116 1.00 76.06 98 PRO A N 1
ATOM 733 C CA . PRO A 1 98 ? -8.509 7.246 22.833 1.00 76.06 98 PRO A CA 1
ATOM 734 C C . PRO A 1 98 ? -7.603 8.486 22.792 1.00 76.06 98 PRO A C 1
ATOM 736 O O . PRO A 1 98 ? -7.035 8.821 21.750 1.00 76.06 98 PRO A O 1
ATOM 739 N N . GLU A 1 99 ? -7.416 9.150 23.936 1.00 80.44 99 GLU A N 1
ATOM 740 C CA . GLU A 1 99 ? -6.543 10.319 24.029 1.00 80.44 99 GLU A CA 1
ATOM 741 C C . GLU A 1 99 ? -5.061 9.970 23.886 1.00 80.44 99 GLU A C 1
ATOM 743 O O . GLU A 1 99 ? -4.335 10.663 23.170 1.00 80.44 99 GLU A O 1
ATOM 748 N N . THR A 1 100 ? -4.593 8.883 24.507 1.00 81.88 100 THR A N 1
ATOM 749 C CA . THR A 1 100 ? -3.178 8.494 24.426 1.00 81.88 100 THR A CA 1
ATOM 750 C C . THR A 1 100 ? -2.810 8.046 23.021 1.00 81.88 100 THR A C 1
ATOM 752 O O . THR A 1 100 ? -1.747 8.413 22.529 1.00 81.88 100 THR A O 1
ATOM 755 N N . ALA A 1 101 ? -3.703 7.347 22.324 1.00 79.44 101 ALA A N 1
ATOM 756 C CA . ALA A 1 101 ? -3.478 6.980 20.931 1.00 79.44 101 ALA A CA 1
ATOM 757 C C . ALA A 1 101 ? -3.392 8.191 19.994 1.00 79.44 101 ALA A C 1
ATOM 759 O O . ALA A 1 101 ? -2.519 8.235 19.123 1.00 79.44 101 ALA A O 1
ATOM 760 N N . LYS A 1 102 ? -4.238 9.209 20.210 1.00 81.25 102 LYS A N 1
ATOM 761 C CA . LYS A 1 102 ? -4.159 10.478 19.475 1.00 81.25 102 LYS A CA 1
ATOM 762 C C . LYS A 1 102 ? -2.799 11.150 19.681 1.00 81.25 102 LYS A C 1
ATOM 764 O O . LYS A 1 102 ? -2.171 11.561 18.706 1.00 81.25 102 LYS A O 1
ATOM 769 N N . TRP A 1 103 ? -2.322 11.230 20.924 1.00 86.81 103 TRP A N 1
ATOM 770 C CA . TRP A 1 103 ? -1.007 11.800 21.232 1.00 86.81 103 TRP A CA 1
ATOM 771 C C . TRP A 1 103 ? 0.147 10.981 20.643 1.00 86.81 103 TRP A C 1
ATOM 773 O O . TRP A 1 103 ? 1.065 11.560 20.066 1.00 86.81 103 TRP A O 1
ATOM 783 N N . ILE A 1 104 ? 0.085 9.649 20.714 1.00 86.06 104 ILE A N 1
ATOM 784 C CA . ILE A 1 104 ? 1.097 8.754 20.134 1.00 86.06 104 ILE A CA 1
ATOM 785 C C . ILE A 1 104 ? 1.182 8.946 18.617 1.00 86.06 104 ILE A C 1
ATOM 787 O O . ILE A 1 104 ? 2.277 9.147 18.090 1.00 86.06 104 ILE A O 1
ATOM 791 N N . GLY A 1 105 ? 0.043 8.947 17.918 1.00 80.81 105 GLY A N 1
ATOM 792 C CA . GLY A 1 105 ? -0.003 9.179 16.473 1.00 80.81 105 GLY A CA 1
ATOM 793 C C . GLY A 1 105 ? 0.528 10.561 16.085 1.00 80.81 105 GLY A C 1
ATOM 794 O O . GLY A 1 105 ? 1.313 10.681 15.142 1.00 80.81 105 GLY A O 1
ATOM 795 N N . ALA A 1 106 ? 0.172 11.598 16.851 1.00 79.94 106 ALA A N 1
ATOM 796 C CA . ALA A 1 106 ? 0.675 12.954 16.641 1.00 79.94 106 ALA A CA 1
ATOM 797 C C . ALA A 1 106 ? 2.200 13.045 16.826 1.00 79.94 106 ALA A C 1
ATOM 799 O O . ALA A 1 106 ? 2.885 13.618 15.977 1.00 79.94 106 ALA A O 1
ATOM 800 N N . CYS A 1 107 ? 2.750 12.439 17.883 1.00 89.06 107 CYS A N 1
ATOM 801 C CA . CYS A 1 107 ? 4.196 12.372 18.113 1.00 89.06 107 CYS A CA 1
ATOM 802 C C . CYS A 1 107 ? 4.926 11.595 17.011 1.00 89.06 107 CYS A C 1
ATOM 804 O O . CYS A 1 107 ? 5.966 12.050 16.535 1.00 89.06 107 CYS A O 1
ATOM 806 N N . LEU A 1 108 ? 4.378 10.459 16.565 1.00 84.31 108 LEU A N 1
ATOM 807 C CA . LEU A 1 108 ? 4.966 9.647 15.497 1.00 84.31 108 LEU A CA 1
ATOM 808 C C . LEU A 1 108 ? 5.042 10.431 14.176 1.00 84.31 108 LEU A C 1
ATOM 810 O O . LEU A 1 108 ? 6.102 10.490 13.552 1.00 84.31 108 LEU A O 1
ATOM 814 N N . LEU A 1 109 ? 3.947 11.089 13.778 1.00 77.56 109 LEU A N 1
ATOM 815 C CA . LEU A 1 109 ? 3.905 11.936 12.580 1.00 77.56 109 LEU A CA 1
ATOM 816 C C . LEU A 1 109 ? 4.857 13.129 12.683 1.00 77.56 109 LEU A C 1
ATOM 818 O O . LEU A 1 109 ? 5.515 13.481 11.704 1.00 77.56 109 LEU A O 1
ATOM 822 N N . MET A 1 110 ? 4.962 13.740 13.865 1.00 83.69 110 MET A N 1
ATOM 823 C CA . MET A 1 110 ? 5.885 14.846 14.106 1.00 83.69 110 MET A CA 1
ATOM 824 C C . MET A 1 110 ? 7.343 14.400 13.958 1.00 83.69 110 MET A C 1
ATOM 826 O O . MET A 1 110 ? 8.103 15.061 13.256 1.00 83.69 110 MET A O 1
ATOM 830 N N . LEU A 1 111 ? 7.724 13.258 14.540 1.00 86.88 111 LEU A N 1
ATOM 831 C CA . LEU A 1 111 ? 9.070 12.687 14.420 1.00 86.88 111 LEU A CA 1
ATOM 832 C C . LEU A 1 111 ? 9.415 12.322 12.973 1.00 86.88 111 LEU A C 1
ATOM 834 O O . LEU A 1 111 ? 10.483 12.703 12.497 1.00 86.88 111 LEU A O 1
ATOM 838 N N . ILE A 1 112 ? 8.514 11.639 12.257 1.00 77.88 112 ILE A N 1
ATOM 839 C CA . ILE A 1 112 ? 8.726 11.266 10.847 1.00 77.88 112 ILE A CA 1
ATOM 840 C C . ILE A 1 112 ? 8.836 12.519 9.969 1.00 77.88 112 ILE A C 1
ATOM 842 O O . ILE A 1 112 ? 9.740 12.611 9.138 1.00 77.88 112 ILE A O 1
ATOM 846 N N . GLY A 1 113 ? 7.968 13.512 10.182 1.00 76.81 113 GLY A N 1
ATOM 847 C CA . GLY A 1 113 ? 8.012 14.786 9.463 1.00 76.81 113 GLY A CA 1
ATOM 848 C C . GLY A 1 113 ? 9.302 15.568 9.725 1.00 76.81 113 GLY A C 1
ATOM 849 O O . GLY A 1 113 ? 9.940 16.037 8.782 1.00 76.81 113 GLY A O 1
ATOM 850 N N . CYS A 1 114 ? 9.733 15.658 10.986 1.00 85.69 114 CYS A N 1
ATOM 851 C CA . CYS A 1 114 ? 11.000 16.289 11.366 1.00 85.69 114 CYS A CA 1
ATOM 852 C C . CYS A 1 114 ? 12.204 15.546 10.777 1.00 85.69 114 CYS A C 1
ATOM 854 O O . CYS A 1 114 ? 13.117 16.184 10.254 1.00 85.69 114 CYS A O 1
ATOM 856 N N . TRP A 1 115 ? 12.199 14.211 10.806 1.00 81.88 115 TRP A N 1
ATOM 857 C CA . TRP A 1 115 ? 13.250 13.390 10.206 1.00 81.88 115 TRP A CA 1
ATOM 858 C C . TRP A 1 115 ? 13.346 13.597 8.691 1.00 81.88 115 TRP A C 1
ATOM 860 O O . TRP A 1 115 ? 14.443 13.781 8.164 1.00 81.88 115 TRP A O 1
ATOM 870 N N . ALA A 1 116 ? 12.211 13.631 7.988 1.00 74.25 116 ALA A N 1
ATOM 871 C CA . ALA A 1 116 ? 12.167 13.906 6.553 1.00 74.25 116 ALA A CA 1
ATOM 872 C C . ALA A 1 116 ? 12.700 15.313 6.221 1.00 74.25 116 ALA A C 1
ATOM 874 O O . ALA A 1 116 ? 13.482 15.475 5.280 1.00 74.25 116 ALA A O 1
ATOM 875 N N . LEU A 1 117 ? 12.347 16.321 7.025 1.00 74.31 117 LEU A N 1
ATOM 876 C CA . LEU A 1 117 ? 12.841 17.690 6.861 1.00 74.31 117 LEU A CA 1
ATOM 877 C C . LEU A 1 117 ? 14.352 17.785 7.129 1.00 74.31 117 LEU A C 1
ATOM 879 O O . LEU A 1 117 ? 15.086 18.409 6.360 1.00 74.31 117 LEU A O 1
ATOM 883 N N . PHE A 1 118 ? 14.836 17.106 8.172 1.00 80.56 118 PHE A N 1
ATOM 884 C CA . PHE A 1 118 ? 16.260 17.013 8.487 1.00 80.56 118 PHE A CA 1
ATOM 885 C C . PHE A 1 118 ? 17.041 16.310 7.370 1.00 80.56 118 PHE A C 1
ATOM 887 O O . PHE A 1 118 ? 18.099 16.786 6.954 1.00 80.56 118 PHE A O 1
ATOM 894 N N . GLN A 1 119 ? 16.499 15.217 6.824 1.00 76.88 119 GLN A N 1
ATOM 895 C CA . GLN A 1 119 ? 17.090 14.510 5.690 1.00 76.88 119 GLN A CA 1
ATOM 896 C C . GLN A 1 119 ? 17.189 15.414 4.454 1.00 76.88 119 GLN A C 1
ATOM 898 O O . GLN A 1 119 ? 18.222 15.410 3.781 1.00 76.88 119 GLN A O 1
ATOM 903 N N . LEU A 1 120 ? 16.159 16.215 4.165 1.00 70.19 120 LEU A N 1
ATOM 904 C CA . LEU A 1 120 ? 16.177 17.164 3.051 1.00 70.19 120 LEU A CA 1
ATOM 905 C C . LEU A 1 120 ? 17.238 18.250 3.250 1.00 70.19 120 LEU A C 1
ATOM 907 O O . LEU A 1 120 ? 17.958 18.598 2.312 1.00 70.19 120 LEU A O 1
ATOM 911 N N . TRP A 1 121 ? 17.362 18.768 4.472 1.00 79.62 121 TRP A N 1
ATOM 912 C CA . TRP A 1 121 ? 18.335 19.814 4.768 1.00 79.62 121 TRP A CA 1
ATOM 913 C C . TRP A 1 121 ? 19.775 19.305 4.671 1.00 79.62 121 TRP A C 1
ATOM 915 O O . TRP A 1 121 ? 20.638 19.998 4.131 1.00 79.62 121 TRP A O 1
ATOM 925 N N . ARG A 1 122 ? 20.022 18.064 5.106 1.00 74.06 122 ARG A N 1
ATOM 926 C CA . ARG A 1 122 ? 21.331 17.410 4.983 1.00 74.06 122 ARG A CA 1
ATOM 927 C C . ARG A 1 122 ? 21.711 17.169 3.520 1.00 74.06 122 ARG A C 1
ATOM 929 O O . ARG A 1 122 ? 22.798 17.560 3.115 1.00 74.06 122 ARG A O 1
ATOM 936 N N . ARG A 1 123 ? 20.774 16.676 2.697 1.00 62.59 123 ARG A N 1
ATOM 937 C CA . ARG A 1 123 ? 20.987 16.497 1.246 1.00 62.59 123 ARG A CA 1
ATOM 938 C C . ARG A 1 123 ? 21.284 17.809 0.513 1.00 62.59 123 ARG A C 1
ATOM 940 O O . ARG A 1 123 ? 22.053 17.797 -0.441 1.00 62.59 123 ARG A O 1
ATOM 947 N N . ARG A 1 124 ? 20.704 18.939 0.947 1.00 60.16 124 ARG A N 1
ATOM 948 C CA . ARG A 1 124 ? 21.055 20.264 0.402 1.00 60.16 124 ARG A CA 1
ATOM 949 C C . ARG A 1 124 ? 22.496 20.658 0.731 1.00 60.16 124 ARG A C 1
ATOM 951 O O . ARG A 1 124 ? 23.160 21.194 -0.144 1.00 60.16 124 ARG A O 1
ATOM 958 N N . LYS A 1 125 ? 22.987 20.384 1.947 1.00 56.34 125 LYS A N 1
ATOM 959 C CA . LYS A 1 125 ? 24.386 20.672 2.314 1.00 56.34 125 LYS A CA 1
ATOM 960 C C . LYS A 1 125 ? 25.373 19.827 1.504 1.00 56.34 125 LYS A C 1
ATOM 962 O O . LYS A 1 125 ? 26.298 20.398 0.942 1.00 56.34 125 LYS A O 1
ATOM 967 N N . ASP A 1 126 ? 25.111 18.528 1.345 1.00 56.16 126 ASP A N 1
ATOM 968 C CA . ASP A 1 126 ? 25.975 17.625 0.564 1.00 56.16 126 ASP A CA 1
ATOM 969 C C . ASP A 1 126 ? 26.026 18.006 -0.936 1.00 56.16 126 ASP A C 1
ATOM 971 O O . ASP A 1 126 ? 27.068 17.893 -1.585 1.00 56.16 126 ASP A O 1
ATOM 975 N N . ALA A 1 127 ? 24.912 18.503 -1.496 1.00 53.62 127 ALA A N 1
ATOM 976 C CA . ALA A 1 127 ? 24.851 18.989 -2.879 1.00 53.62 127 ALA A CA 1
ATOM 977 C C . ALA A 1 127 ? 25.616 20.311 -3.079 1.00 53.62 127 ALA A C 1
ATOM 979 O O . ALA A 1 127 ? 26.323 20.460 -4.071 1.00 53.62 127 ALA A O 1
ATOM 980 N N . ILE A 1 128 ? 25.518 21.241 -2.121 1.00 54.81 128 ILE A N 1
ATOM 981 C CA . ILE A 1 128 ? 26.227 22.531 -2.163 1.00 54.81 128 ILE A CA 1
ATOM 982 C C . ILE A 1 128 ? 27.740 22.325 -1.996 1.00 54.81 128 ILE A C 1
ATOM 984 O O . ILE A 1 128 ? 28.523 22.940 -2.709 1.00 54.81 128 ILE A O 1
ATOM 988 N N . GLU A 1 129 ? 28.171 21.416 -1.119 1.00 53.91 129 GLU A N 1
ATOM 989 C CA . GLU A 1 129 ? 29.597 21.128 -0.901 1.00 53.91 129 GLU A CA 1
ATOM 990 C C . GLU A 1 129 ? 30.266 20.443 -2.110 1.00 53.91 129 GLU A C 1
ATOM 992 O O . GLU A 1 129 ? 31.477 20.554 -2.306 1.00 53.91 129 GLU A O 1
ATOM 997 N N . THR A 1 130 ? 29.478 19.769 -2.955 1.00 45.72 130 THR A N 1
ATOM 998 C CA . THR A 1 130 ? 29.954 19.151 -4.203 1.00 45.72 130 THR A CA 1
ATOM 999 C C . THR A 1 130 ? 30.134 20.188 -5.321 1.00 45.72 130 THR A C 1
ATOM 1001 O O . THR A 1 130 ? 31.116 20.112 -6.058 1.00 45.72 130 THR A O 1
ATOM 1004 N N . ASP A 1 131 ? 29.257 21.194 -5.414 1.00 46.59 131 ASP A N 1
ATOM 1005 C CA . ASP A 1 131 ? 29.345 22.269 -6.422 1.00 46.59 131 ASP A CA 1
ATOM 1006 C C . ASP A 1 131 ? 30.511 23.237 -6.147 1.00 46.59 131 ASP A C 1
ATOM 1008 O O . ASP A 1 131 ? 31.213 23.671 -7.069 1.00 46.59 131 ASP A O 1
ATOM 1012 N N . THR A 1 132 ? 30.800 23.516 -4.871 1.00 46.06 132 THR A N 1
ATOM 1013 C CA . THR A 1 132 ? 31.948 24.354 -4.485 1.00 46.06 132 THR A CA 1
ATOM 1014 C C . THR A 1 132 ? 33.279 23.691 -4.857 1.00 46.06 132 THR A C 1
ATOM 1016 O O . THR A 1 132 ? 34.172 24.354 -5.377 1.00 46.06 132 THR A O 1
ATOM 1019 N N . ARG A 1 133 ? 33.397 22.361 -4.709 1.00 50.50 133 ARG A N 1
ATOM 1020 C CA . ARG A 1 133 ? 34.623 21.617 -5.062 1.00 50.50 133 ARG A CA 1
ATOM 1021 C C . ARG A 1 133 ? 34.862 21.516 -6.574 1.00 50.50 133 ARG A C 1
ATOM 1023 O O . ARG A 1 133 ? 36.012 21.456 -6.993 1.00 50.50 133 ARG A O 1
ATOM 1030 N N . ILE A 1 134 ? 33.813 21.528 -7.403 1.00 49.56 134 ILE A N 1
ATOM 1031 C CA . ILE A 1 134 ? 33.946 21.541 -8.876 1.00 49.56 134 ILE A CA 1
ATOM 1032 C C . ILE A 1 134 ? 34.336 22.939 -9.380 1.00 49.56 134 ILE A C 1
ATOM 1034 O O . ILE A 1 134 ? 35.114 23.063 -10.331 1.00 49.56 134 ILE A O 1
ATOM 1038 N N . THR A 1 135 ? 33.848 23.987 -8.714 1.00 44.25 135 THR A N 1
ATOM 1039 C CA . THR A 1 135 ? 34.188 25.378 -9.046 1.00 44.25 135 THR A CA 1
ATOM 1040 C C . THR A 1 135 ? 35.634 25.709 -8.656 1.00 44.25 135 THR A C 1
ATOM 1042 O O . THR A 1 135 ? 36.331 26.379 -9.415 1.00 44.25 135 THR A O 1
ATOM 1045 N N . GLU A 1 136 ? 36.131 25.161 -7.543 1.00 47.78 136 GLU A N 1
ATOM 1046 C CA . GLU A 1 136 ? 37.538 25.293 -7.134 1.00 47.78 136 GLU A CA 1
ATOM 1047 C C . GLU A 1 136 ? 38.494 24.414 -7.962 1.00 47.78 136 GLU A C 1
ATOM 1049 O O . GLU A 1 136 ? 39.628 24.812 -8.211 1.00 47.78 136 GLU A O 1
ATOM 1054 N N . ALA A 1 137 ? 38.043 23.257 -8.462 1.00 44.53 137 ALA A N 1
ATOM 1055 C CA . ALA A 1 137 ? 38.868 22.361 -9.282 1.00 44.53 137 ALA A CA 1
ATOM 1056 C C . ALA A 1 137 ? 38.951 22.747 -10.774 1.00 44.53 137 ALA A C 1
ATOM 1058 O O . ALA A 1 137 ? 39.769 22.185 -11.501 1.00 44.53 137 ALA A O 1
ATOM 1059 N N . SER A 1 138 ? 38.126 23.687 -11.254 1.00 41.22 138 SER A N 1
ATOM 1060 C CA . SER A 1 138 ? 38.108 24.098 -12.672 1.00 41.22 138 SER A CA 1
ATOM 1061 C C . SER A 1 138 ? 38.978 25.323 -12.984 1.00 41.22 138 SER A C 1
ATOM 1063 O O . SER A 1 138 ? 39.107 25.708 -14.146 1.00 41.22 138 SER A O 1
ATOM 1065 N N . GLY A 1 139 ? 39.611 25.928 -11.978 1.00 35.34 139 GLY A N 1
ATOM 1066 C CA . GLY A 1 139 ? 40.600 26.985 -12.161 1.00 35.34 139 GLY A CA 1
ATOM 1067 C C . GLY A 1 139 ? 41.987 26.515 -11.744 1.00 35.34 139 GLY A C 1
ATOM 1068 O O . GLY A 1 139 ? 42.317 26.676 -10.580 1.00 35.34 139 GLY A O 1
ATOM 1069 N N . VAL A 1 140 ? 42.765 25.949 -12.683 1.00 30.47 140 VAL A N 1
ATOM 1070 C CA . VAL A 1 140 ? 44.243 26.048 -12.841 1.00 30.47 140 VAL A CA 1
ATOM 1071 C C . VAL A 1 140 ? 44.790 24.870 -13.687 1.00 30.47 140 VAL A C 1
ATOM 1073 O O . VAL A 1 140 ? 44.771 23.716 -13.284 1.00 30.47 140 VAL A O 1
ATOM 1076 N N . THR A 1 141 ? 45.241 25.242 -14.894 1.00 26.69 141 THR A N 1
ATOM 1077 C CA . THR A 1 141 ? 46.256 24.685 -15.826 1.00 26.69 141 THR A CA 1
ATOM 1078 C C . THR A 1 141 ? 46.415 23.183 -16.137 1.00 26.69 141 THR A C 1
ATOM 1080 O O . THR A 1 141 ? 46.583 22.330 -15.277 1.00 26.69 141 THR A O 1
ATOM 1083 N N . LYS A 1 142 ? 46.515 22.957 -17.461 1.00 35.16 142 LYS A N 1
ATOM 1084 C CA . LYS A 1 142 ? 47.118 21.848 -18.223 1.00 35.16 142 LYS A CA 1
ATOM 1085 C C . LYS A 1 142 ? 48.325 21.180 -17.541 1.00 35.16 142 LYS A C 1
ATOM 1087 O O . LYS A 1 142 ? 49.236 21.886 -17.133 1.00 35.16 142 LYS A O 1
ATOM 1092 N N . ASP A 1 143 ? 48.335 19.845 -17.507 1.00 24.00 143 ASP A N 1
ATOM 1093 C CA . ASP A 1 143 ? 49.319 18.961 -18.167 1.00 24.00 143 ASP A CA 1
ATOM 1094 C C . ASP A 1 143 ? 49.066 17.490 -17.762 1.00 24.00 143 ASP A C 1
ATOM 1096 O O . ASP A 1 143 ? 48.797 17.176 -16.604 1.00 24.00 143 ASP A O 1
ATOM 1100 N N . ALA A 1 144 ? 49.102 16.575 -18.734 1.00 27.23 144 ALA A N 1
ATOM 1101 C CA . ALA A 1 144 ? 49.102 15.121 -18.509 1.00 27.23 144 ALA A CA 1
ATOM 1102 C C . ALA A 1 144 ? 50.533 14.666 -18.113 1.00 27.23 144 ALA A C 1
ATOM 1104 O O . ALA A 1 144 ? 51.477 15.354 -18.507 1.00 27.23 144 ALA A O 1
ATOM 1105 N N . PRO A 1 145 ? 50.756 13.536 -17.393 1.00 31.61 145 PRO A N 1
ATOM 1106 C CA . PRO A 1 145 ? 50.479 12.203 -17.944 1.00 31.61 145 PRO A CA 1
ATOM 1107 C C . PRO A 1 145 ? 49.988 11.109 -16.959 1.00 31.61 145 PRO A C 1
ATOM 1109 O O . PRO A 1 145 ? 50.197 11.131 -15.750 1.00 31.61 145 PRO A O 1
ATOM 1112 N N . GLU A 1 146 ? 49.340 10.121 -17.576 1.00 35.97 146 GLU A N 1
ATOM 1113 C CA . GLU A 1 146 ? 49.165 8.697 -17.249 1.00 35.97 146 GLU A CA 1
ATOM 1114 C C . GLU A 1 146 ? 49.926 8.091 -16.041 1.00 35.97 146 GLU A C 1
ATOM 1116 O O . GLU A 1 146 ? 51.157 8.049 -16.019 1.00 35.97 146 GLU A O 1
ATOM 1121 N N . LYS A 1 147 ? 49.190 7.456 -15.106 1.00 24.33 147 LYS A N 1
ATOM 1122 C CA . LYS A 1 147 ? 49.693 6.299 -14.333 1.00 24.33 147 LYS A CA 1
ATOM 1123 C C . LYS A 1 147 ? 48.571 5.461 -13.698 1.00 24.33 147 LYS A C 1
ATOM 1125 O O . LYS A 1 147 ? 47.854 5.922 -12.816 1.00 24.33 147 LYS A O 1
ATOM 1130 N N . ASN A 1 148 ? 48.474 4.193 -14.104 1.00 38.22 148 ASN A N 1
ATOM 1131 C CA . ASN A 1 148 ? 47.740 3.137 -13.392 1.00 38.22 148 ASN A CA 1
ATOM 1132 C C . ASN A 1 148 ? 48.248 2.980 -11.942 1.00 38.22 148 ASN A C 1
ATOM 1134 O O . ASN A 1 148 ? 49.466 2.975 -11.732 1.00 38.22 148 ASN A O 1
ATOM 1138 N N . PRO A 1 149 ? 47.363 2.702 -10.962 1.00 38.84 149 PRO A N 1
ATOM 1139 C CA . PRO A 1 149 ? 47.673 1.578 -10.074 1.00 38.84 149 PRO A CA 1
ATOM 1140 C C . PRO A 1 149 ? 46.461 0.754 -9.580 1.00 38.84 149 PRO A C 1
ATOM 1142 O O . PRO A 1 149 ? 45.550 1.251 -8.931 1.00 38.84 149 PRO A O 1
ATOM 1145 N N . LYS A 1 150 ? 46.569 -0.559 -9.826 1.00 30.75 150 LYS A N 1
ATOM 1146 C CA . LYS A 1 150 ? 46.456 -1.683 -8.871 1.00 30.75 150 LYS A CA 1
ATOM 1147 C C . LYS A 1 150 ? 45.215 -1.763 -7.959 1.00 30.75 150 LYS A C 1
ATOM 1149 O O . LYS A 1 150 ? 45.155 -1.157 -6.895 1.00 30.75 150 LYS A O 1
ATOM 1154 N N . LEU A 1 151 ? 44.320 -2.686 -8.329 1.00 38.09 151 LEU A N 1
ATOM 1155 C CA . LEU A 1 151 ? 43.343 -3.327 -7.442 1.00 38.09 151 LEU A CA 1
ATOM 1156 C C . LEU A 1 151 ? 44.039 -4.017 -6.250 1.00 38.09 151 LEU A C 1
ATOM 1158 O O . LEU A 1 151 ? 44.934 -4.836 -6.480 1.00 38.09 151 LEU A O 1
ATOM 1162 N N . PRO A 1 152 ? 43.568 -3.827 -5.008 1.00 40.00 152 PRO A N 1
ATOM 1163 C CA . PRO A 1 152 ? 43.746 -4.809 -3.955 1.00 40.00 152 PRO A CA 1
ATOM 1164 C C . PRO A 1 152 ? 42.585 -5.812 -3.985 1.00 40.00 152 PRO A C 1
ATOM 1166 O O . PRO A 1 152 ? 41.415 -5.463 -3.824 1.00 40.00 152 PRO A O 1
ATOM 1169 N N . ALA A 1 153 ? 42.935 -7.078 -4.201 1.00 48.00 153 ALA A N 1
ATOM 1170 C CA . ALA A 1 153 ? 42.060 -8.214 -3.969 1.00 48.00 153 ALA A CA 1
ATOM 1171 C C . ALA A 1 153 ? 41.681 -8.273 -2.479 1.00 48.00 153 ALA A C 1
ATOM 1173 O O . ALA A 1 153 ? 42.559 -8.330 -1.619 1.00 48.00 153 ALA A O 1
ATOM 1174 N N . VAL A 1 154 ? 40.381 -8.276 -2.179 1.00 50.25 154 VAL A N 1
ATOM 1175 C CA . VAL A 1 154 ? 39.854 -8.534 -0.831 1.00 50.25 154 VAL A CA 1
ATOM 1176 C C . VAL A 1 154 ? 39.177 -9.915 -0.845 1.00 50.25 154 VAL A C 1
ATOM 1178 O O . VAL A 1 154 ? 38.418 -10.205 -1.775 1.00 50.25 154 VAL A O 1
ATOM 1181 N N . PRO A 1 155 ? 39.493 -10.800 0.119 1.00 46.25 155 PRO A N 1
ATOM 1182 C CA . PRO A 1 155 ? 39.278 -12.236 0.002 1.00 46.25 155 PRO A CA 1
ATOM 1183 C C . PRO A 1 155 ? 37.821 -12.665 0.220 1.00 46.25 155 PRO A C 1
ATOM 1185 O O . PRO A 1 155 ? 37.168 -12.327 1.200 1.00 46.25 155 PRO A O 1
ATOM 1188 N N . VAL A 1 156 ? 37.348 -13.457 -0.737 1.00 47.56 156 VAL A N 1
ATOM 1189 C CA . VAL A 1 156 ? 36.606 -14.723 -0.612 1.00 47.56 156 VAL A CA 1
ATOM 1190 C C . VAL A 1 156 ? 36.072 -15.096 0.793 1.00 47.56 156 VAL A C 1
ATOM 1192 O O . VAL A 1 156 ? 36.567 -15.999 1.453 1.00 47.56 156 VAL A O 1
ATOM 1195 N N . LEU A 1 157 ? 34.972 -14.458 1.201 1.00 44.75 157 LEU A N 1
ATOM 1196 C CA . LEU A 1 157 ? 33.980 -14.967 2.172 1.00 44.75 157 LEU A CA 1
ATOM 1197 C C . LEU A 1 157 ? 32.565 -14.738 1.599 1.00 44.75 157 LEU A C 1
ATOM 1199 O O . LEU A 1 157 ? 31.704 -14.101 2.197 1.00 44.75 157 LEU A O 1
ATOM 1203 N N . LEU A 1 158 ? 32.357 -15.165 0.349 1.00 47.41 158 LEU A N 1
ATOM 1204 C CA . LEU A 1 158 ? 31.345 -14.595 -0.554 1.00 47.41 158 LEU A CA 1
ATOM 1205 C C . LEU A 1 158 ? 30.166 -15.528 -0.893 1.00 47.41 158 LEU A C 1
ATOM 1207 O O . LEU A 1 158 ? 29.411 -15.201 -1.811 1.00 47.41 158 LEU A O 1
ATOM 1211 N N . LEU A 1 159 ? 29.985 -16.672 -0.215 1.00 50.22 159 LEU A N 1
ATOM 1212 C CA . LEU A 1 159 ? 29.024 -17.676 -0.709 1.00 50.22 159 LEU A CA 1
ATOM 1213 C C . LEU A 1 159 ? 27.722 -17.874 0.083 1.00 50.22 159 LEU A C 1
ATOM 1215 O O . LEU A 1 159 ? 26.713 -18.148 -0.557 1.00 50.22 159 LEU A O 1
ATOM 1219 N N . GLU A 1 160 ? 27.649 -17.601 1.390 1.00 52.25 160 GLU A N 1
ATOM 1220 C CA . GLU A 1 160 ? 26.356 -17.671 2.116 1.00 52.25 160 GLU A CA 1
ATOM 1221 C C . GLU A 1 160 ? 25.726 -16.301 2.411 1.00 52.25 160 GLU A C 1
ATOM 1223 O O . GLU A 1 160 ? 24.504 -16.142 2.390 1.00 52.25 160 GLU A O 1
ATOM 1228 N N . TRP A 1 161 ? 26.544 -15.254 2.543 1.00 42.81 161 TRP A N 1
ATOM 1229 C CA . TRP A 1 161 ? 26.068 -13.886 2.780 1.00 42.81 161 TRP A CA 1
ATOM 1230 C C . TRP A 1 161 ? 25.450 -13.218 1.546 1.00 42.81 161 TRP A C 1
ATOM 1232 O O . TRP A 1 161 ? 24.846 -12.156 1.666 1.00 42.81 161 TRP A O 1
ATOM 1242 N N . LYS A 1 162 ? 25.522 -13.837 0.359 1.00 51.41 162 LYS A N 1
ATOM 1243 C CA . LYS A 1 162 ? 24.837 -13.323 -0.836 1.00 51.41 162 LYS A CA 1
ATOM 1244 C C . LYS A 1 162 ? 23.317 -13.321 -0.671 1.00 51.41 162 LYS A C 1
ATOM 1246 O O . LYS A 1 162 ? 22.690 -12.347 -1.064 1.00 51.41 162 LYS A O 1
ATOM 1251 N N . ARG A 1 163 ? 22.715 -14.355 -0.064 1.00 52.22 163 ARG A N 1
ATOM 1252 C CA . ARG A 1 163 ? 21.246 -14.433 0.074 1.00 52.22 163 ARG A CA 1
ATOM 1253 C C . ARG A 1 163 ? 20.691 -13.395 1.055 1.00 52.22 163 ARG A C 1
ATOM 1255 O O . ARG A 1 163 ? 19.706 -12.741 0.734 1.00 52.22 163 ARG A O 1
ATOM 1262 N N . LEU A 1 164 ? 21.344 -13.184 2.200 1.00 52.97 164 LEU A N 1
ATOM 1263 C CA . LEU A 1 164 ? 20.948 -12.147 3.168 1.00 52.97 164 LEU A CA 1
ATOM 1264 C C . LEU A 1 164 ? 21.376 -10.742 2.729 1.00 52.97 164 LEU A C 1
ATOM 1266 O O . LEU A 1 164 ? 20.643 -9.781 2.947 1.00 52.97 164 LEU A O 1
ATOM 1270 N N . GLY A 1 165 ? 22.517 -10.623 2.046 1.00 54.41 165 GLY A N 1
ATOM 1271 C CA . GLY A 1 165 ? 22.968 -9.379 1.427 1.00 54.41 165 GLY A CA 1
ATOM 1272 C C . GLY A 1 165 ? 21.987 -8.874 0.372 1.00 54.41 165 GLY A C 1
ATOM 1273 O O . GLY A 1 165 ? 21.698 -7.685 0.349 1.00 54.41 165 GLY A O 1
ATOM 1274 N N . ILE A 1 166 ? 21.394 -9.774 -0.422 1.00 58.88 166 ILE A N 1
ATOM 1275 C CA . ILE A 1 166 ? 20.312 -9.454 -1.363 1.00 58.88 166 ILE A CA 1
ATOM 1276 C C . ILE A 1 166 ? 19.087 -8.916 -0.605 1.00 58.88 166 ILE A C 1
ATOM 1278 O O . ILE A 1 166 ? 18.627 -7.827 -0.920 1.00 58.88 166 ILE A O 1
ATOM 1282 N N . VAL A 1 167 ? 18.608 -9.581 0.453 1.00 54.19 167 VAL A N 1
ATOM 1283 C CA . VAL A 1 167 ? 17.442 -9.108 1.238 1.00 54.19 167 VAL A CA 1
ATOM 1284 C C . VAL A 1 167 ? 17.690 -7.734 1.880 1.00 54.19 167 VAL A C 1
ATOM 1286 O O . VAL A 1 167 ? 16.848 -6.841 1.782 1.00 54.19 167 VAL A O 1
ATOM 1289 N N . ILE A 1 168 ? 18.864 -7.522 2.482 1.00 53.31 168 ILE A N 1
ATOM 1290 C CA . ILE A 1 168 ? 19.237 -6.248 3.123 1.00 53.31 168 ILE A CA 1
ATOM 1291 C C . ILE A 1 168 ? 19.434 -5.136 2.079 1.00 53.31 168 ILE A C 1
ATOM 1293 O O . ILE A 1 168 ? 19.061 -3.985 2.311 1.00 53.31 168 ILE A O 1
ATOM 1297 N N . GLN A 1 169 ? 19.995 -5.457 0.912 1.00 51.84 169 GLN A N 1
ATOM 1298 C CA . GLN A 1 169 ? 20.199 -4.499 -0.174 1.00 51.84 169 GLN A CA 1
ATOM 1299 C C . GLN A 1 169 ? 18.887 -4.132 -0.878 1.00 51.84 169 GLN A C 1
ATOM 1301 O O . GLN A 1 169 ? 18.726 -2.986 -1.294 1.00 51.84 169 GLN A O 1
ATOM 1306 N N . ILE A 1 170 ? 17.915 -5.043 -0.930 1.00 50.25 170 ILE A N 1
ATOM 1307 C CA . ILE A 1 170 ? 16.580 -4.753 -1.457 1.00 50.25 170 ILE A CA 1
ATOM 1308 C C . ILE A 1 170 ? 15.758 -3.904 -0.468 1.00 50.25 170 ILE A C 1
ATOM 1310 O O . ILE A 1 170 ? 15.062 -2.986 -0.900 1.00 50.25 170 ILE A O 1
ATOM 1314 N N . LEU A 1 171 ? 15.922 -4.079 0.851 1.00 47.81 171 LEU A N 1
ATOM 1315 C CA . LEU A 1 171 ? 15.354 -3.154 1.852 1.00 47.81 171 LEU A CA 1
ATOM 1316 C C . LEU A 1 171 ? 15.912 -1.723 1.732 1.00 47.81 171 LEU A C 1
ATOM 1318 O O . LEU A 1 171 ? 15.256 -0.765 2.137 1.00 47.81 171 LEU A O 1
ATOM 1322 N N . ARG A 1 172 ? 17.111 -1.552 1.157 1.00 42.66 172 ARG A N 1
ATOM 1323 C CA . ARG A 1 172 ? 17.738 -0.237 0.940 1.00 42.66 172 ARG A CA 1
ATOM 1324 C C . ARG A 1 172 ? 17.159 0.509 -0.274 1.00 42.66 172 ARG A C 1
ATOM 1326 O O . ARG A 1 172 ? 17.239 1.736 -0.309 1.00 42.66 172 ARG A O 1
ATOM 1333 N N . THR A 1 173 ? 16.542 -0.192 -1.229 1.00 48.72 173 THR A N 1
ATOM 1334 C CA . THR A 1 173 ? 15.847 0.391 -2.393 1.00 48.72 173 THR A CA 1
ATOM 1335 C C . THR A 1 173 ? 14.618 -0.448 -2.779 1.00 48.72 173 THR A C 1
ATOM 1337 O O . THR A 1 173 ? 14.639 -1.108 -3.819 1.00 48.72 173 THR A O 1
ATOM 1340 N N . PRO A 1 174 ? 13.512 -0.393 -2.006 1.00 52.78 174 PRO A N 1
ATOM 1341 C CA . PRO A 1 174 ? 12.292 -1.161 -2.300 1.00 52.78 174 PRO A CA 1
ATOM 1342 C C . PRO A 1 174 ? 11.635 -0.769 -3.637 1.00 52.78 174 PRO A C 1
ATOM 1344 O O . PRO A 1 174 ? 10.779 -1.477 -4.157 1.00 52.78 174 PRO A O 1
ATOM 1347 N N . GLN A 1 175 ? 12.053 0.358 -4.224 1.00 52.22 175 GLN A N 1
ATOM 1348 C CA . GLN A 1 175 ? 11.547 0.874 -5.498 1.00 52.22 175 GLN A CA 1
ATOM 1349 C C . GLN A 1 175 ? 12.164 0.212 -6.745 1.00 52.22 175 GLN A C 1
ATOM 1351 O O . GLN A 1 175 ? 11.858 0.612 -7.868 1.00 52.22 175 GLN A O 1
ATOM 1356 N N . ILE A 1 176 ? 13.039 -0.782 -6.563 1.00 60.88 176 ILE A N 1
ATOM 1357 C CA . ILE A 1 176 ? 13.606 -1.602 -7.639 1.00 60.88 176 ILE A CA 1
ATOM 1358 C C . ILE A 1 176 ? 13.575 -3.063 -7.166 1.00 60.88 176 ILE A C 1
ATOM 1360 O O . ILE A 1 176 ? 14.580 -3.610 -6.727 1.00 60.88 176 ILE A O 1
ATOM 1364 N N . ALA A 1 177 ? 12.392 -3.671 -7.191 1.00 65.81 177 ALA A N 1
ATOM 1365 C CA . ALA A 1 177 ? 12.174 -5.071 -6.827 1.00 65.81 177 ALA A CA 1
ATOM 1366 C C . ALA A 1 177 ? 12.532 -6.053 -7.955 1.00 65.81 177 ALA A C 1
ATOM 1368 O O . ALA A 1 177 ? 12.534 -7.250 -7.715 1.00 65.81 177 ALA A O 1
ATOM 1369 N N . ASP A 1 178 ? 12.836 -5.553 -9.157 1.00 75.25 178 ASP A N 1
ATOM 1370 C CA . ASP A 1 178 ? 13.393 -6.333 -10.270 1.00 75.25 178 ASP A CA 1
ATOM 1371 C C . ASP A 1 178 ? 14.894 -6.562 -10.012 1.00 75.25 178 ASP A C 1
ATOM 1373 O O . ASP A 1 178 ? 15.744 -5.736 -10.371 1.00 75.25 178 ASP A O 1
ATOM 1377 N N . VAL A 1 179 ? 15.202 -7.630 -9.271 1.00 69.00 179 VAL A N 1
ATOM 1378 C CA . VAL A 1 179 ? 16.547 -7.955 -8.766 1.00 69.00 179 VAL A CA 1
ATOM 1379 C C . VAL A 1 179 ? 17.389 -8.570 -9.872 1.00 69.00 179 VAL A C 1
ATOM 1381 O O . VAL A 1 179 ? 18.589 -8.294 -9.967 1.00 69.00 179 VAL A O 1
ATOM 1384 N N . ASP A 1 180 ? 16.766 -9.393 -10.709 1.00 74.31 180 ASP A N 1
ATOM 1385 C CA . ASP A 1 180 ? 17.424 -10.109 -11.798 1.00 74.31 180 ASP A CA 1
ATOM 1386 C C . ASP A 1 180 ? 17.435 -9.338 -13.131 1.00 74.31 180 ASP A C 1
ATOM 1388 O O . ASP A 1 180 ? 18.086 -9.775 -14.083 1.00 74.31 180 ASP A O 1
ATOM 1392 N N . ARG A 1 181 ? 16.803 -8.154 -13.185 1.00 74.06 181 ARG A N 1
ATOM 1393 C CA . ARG A 1 181 ? 16.672 -7.304 -14.385 1.00 74.06 181 ARG A CA 1
ATOM 1394 C C . ARG A 1 181 ? 16.020 -8.039 -15.555 1.00 74.06 181 ARG A C 1
ATOM 1396 O O . ARG A 1 181 ? 16.289 -7.716 -16.716 1.00 74.06 181 ARG A O 1
ATOM 1403 N N . SER A 1 182 ? 15.170 -9.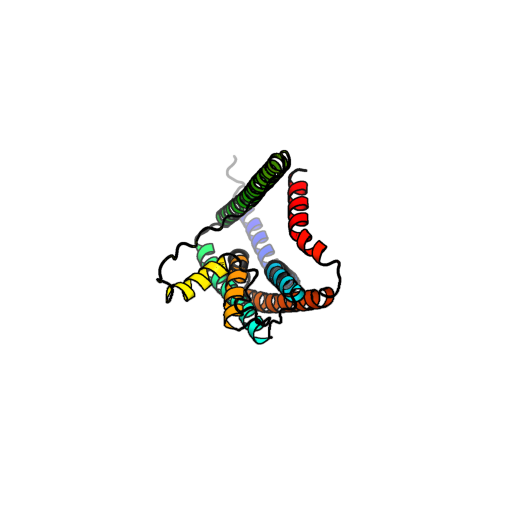019 -15.267 1.00 78.94 182 SER A N 1
ATOM 1404 C CA . SER A 1 182 ? 14.441 -9.790 -16.276 1.00 78.94 182 SER A CA 1
ATOM 1405 C C . SER A 1 182 ? 13.349 -8.968 -16.964 1.00 78.94 182 SER A C 1
ATOM 1407 O O . SER A 1 182 ? 12.869 -9.338 -18.039 1.00 78.94 182 SER A O 1
ATOM 1409 N N . GLY A 1 183 ? 12.939 -7.846 -16.359 1.00 78.62 183 GLY A N 1
ATOM 1410 C CA . GLY A 1 183 ? 11.802 -7.051 -16.815 1.00 78.62 183 GLY A CA 1
ATOM 1411 C C . GLY A 1 183 ? 10.447 -7.695 -16.506 1.00 78.62 183 GLY A C 1
ATOM 1412 O O . GLY A 1 183 ? 9.416 -7.180 -16.960 1.00 78.62 183 GLY A O 1
ATOM 1413 N N . ILE A 1 184 ? 10.427 -8.791 -15.736 1.00 84.94 184 ILE A N 1
ATOM 1414 C CA . ILE A 1 184 ? 9.223 -9.479 -15.267 1.00 84.94 184 ILE A CA 1
ATOM 1415 C C . ILE A 1 184 ? 9.347 -9.729 -13.766 1.00 84.94 184 ILE A C 1
ATOM 1417 O O . ILE A 1 184 ? 10.239 -10.440 -13.334 1.00 84.94 184 ILE A O 1
ATOM 1421 N N . ILE A 1 185 ? 8.407 -9.218 -12.967 1.00 85.12 185 ILE A N 1
ATOM 1422 C CA . ILE A 1 185 ? 8.461 -9.440 -11.514 1.00 85.12 185 ILE A CA 1
ATOM 1423 C C . ILE A 1 185 ? 8.021 -10.869 -11.178 1.00 85.12 185 ILE A C 1
ATOM 1425 O O . ILE A 1 185 ? 6.839 -11.220 -11.305 1.00 85.12 185 ILE A O 1
ATOM 1429 N N . THR A 1 186 ? 8.972 -11.678 -10.715 1.00 90.12 186 THR A N 1
ATOM 1430 C CA . THR A 1 186 ? 8.748 -13.053 -10.248 1.00 90.12 186 THR A CA 1
ATOM 1431 C C . THR A 1 186 ? 7.957 -13.088 -8.935 1.00 90.12 186 THR A C 1
ATOM 1433 O O . THR A 1 186 ? 7.838 -12.090 -8.228 1.00 90.12 186 THR A O 1
ATOM 1436 N N . ALA A 1 187 ? 7.410 -14.251 -8.565 1.00 89.19 187 ALA A N 1
ATOM 1437 C CA . ALA A 1 187 ? 6.606 -14.394 -7.345 1.00 89.19 187 ALA A CA 1
ATOM 1438 C C . ALA A 1 187 ? 7.379 -14.038 -6.057 1.00 89.19 187 ALA A C 1
ATOM 1440 O O . ALA A 1 187 ? 6.815 -13.444 -5.141 1.00 89.19 187 ALA A O 1
ATOM 1441 N N . SER A 1 188 ? 8.674 -14.363 -5.988 1.00 85.44 188 SER A N 1
ATOM 1442 C CA . SER A 1 188 ? 9.536 -14.028 -4.847 1.00 85.44 188 SER A CA 1
ATOM 1443 C C . SER A 1 188 ? 9.841 -12.534 -4.752 1.00 85.44 188 SER A C 1
ATOM 1445 O O . SER A 1 188 ? 9.850 -11.975 -3.657 1.00 85.44 188 SER A O 1
ATOM 1447 N N . GLU A 1 189 ? 10.057 -11.870 -5.887 1.00 86.00 189 GLU A N 1
ATOM 1448 C CA . GLU A 1 189 ? 10.260 -10.418 -5.940 1.00 86.00 189 GLU A CA 1
ATOM 1449 C C . GLU A 1 189 ? 8.971 -9.669 -5.607 1.00 86.00 189 GLU A C 1
ATOM 1451 O O . GLU A 1 189 ? 8.995 -8.672 -4.888 1.00 86.00 189 GLU A O 1
ATOM 1456 N N . ALA A 1 190 ? 7.834 -10.198 -6.063 1.00 89.75 190 ALA A N 1
ATOM 1457 C CA . ALA A 1 190 ? 6.511 -9.701 -5.721 1.00 89.75 190 ALA A CA 1
ATOM 1458 C C . ALA A 1 190 ? 6.221 -9.831 -4.224 1.00 89.75 190 ALA A C 1
ATOM 1460 O O . ALA A 1 190 ? 5.686 -8.901 -3.631 1.00 89.75 190 ALA A O 1
ATOM 1461 N N . LEU A 1 191 ? 6.600 -10.950 -3.598 1.00 90.19 191 LEU A N 1
ATOM 1462 C CA . LEU A 1 191 ? 6.462 -11.133 -2.154 1.00 90.19 191 LEU A CA 1
ATOM 1463 C C . LEU A 1 191 ? 7.266 -10.080 -1.389 1.00 90.19 191 LEU A C 1
ATOM 1465 O O . LEU A 1 191 ? 6.749 -9.464 -0.461 1.00 90.19 191 LEU A O 1
ATOM 1469 N N . LEU A 1 192 ? 8.514 -9.848 -1.792 1.00 86.44 192 LEU A N 1
ATOM 1470 C CA . LEU A 1 192 ? 9.347 -8.844 -1.146 1.00 86.44 192 LEU A CA 1
ATOM 1471 C C . LEU A 1 192 ? 8.771 -7.438 -1.341 1.00 86.44 192 LEU A C 1
ATOM 1473 O O . LEU A 1 192 ? 8.636 -6.694 -0.368 1.00 86.44 192 LEU A O 1
ATOM 1477 N N . LEU A 1 193 ? 8.406 -7.086 -2.576 1.00 87.12 193 LEU A N 1
ATOM 1478 C CA . LEU A 1 193 ? 7.768 -5.808 -2.886 1.00 87.12 193 LEU A CA 1
ATOM 1479 C C . LEU A 1 193 ? 6.489 -5.619 -2.065 1.00 87.12 193 LEU A C 1
ATOM 1481 O O . LEU A 1 193 ? 6.280 -4.546 -1.510 1.00 87.12 193 LEU A O 1
ATOM 1485 N N . GLY A 1 194 ? 5.681 -6.674 -1.949 1.00 90.31 194 GLY A N 1
ATOM 1486 C CA . GLY A 1 194 ? 4.485 -6.713 -1.121 1.00 90.31 194 GLY A CA 1
ATOM 1487 C C . GLY A 1 194 ? 4.799 -6.388 0.330 1.00 90.31 194 GLY A C 1
ATOM 1488 O O . GLY A 1 194 ? 4.200 -5.470 0.870 1.00 90.31 194 GLY A O 1
ATOM 1489 N N . ILE A 1 195 ? 5.786 -7.044 0.944 1.00 88.56 195 ILE A N 1
ATOM 1490 C CA . ILE A 1 195 ? 6.184 -6.766 2.336 1.00 88.56 195 ILE A CA 1
ATOM 1491 C C . ILE A 1 195 ? 6.610 -5.303 2.505 1.00 88.56 195 ILE A C 1
ATOM 1493 O O . ILE A 1 195 ? 6.160 -4.638 3.438 1.00 88.56 195 ILE A O 1
ATOM 1497 N N . ALA A 1 196 ? 7.440 -4.785 1.597 1.00 86.81 196 ALA A N 1
ATOM 1498 C CA . ALA A 1 196 ? 7.902 -3.399 1.654 1.00 86.81 196 ALA A CA 1
ATOM 1499 C C . ALA A 1 196 ? 6.741 -2.393 1.572 1.00 86.81 196 ALA A C 1
ATOM 1501 O O . ALA A 1 196 ? 6.741 -1.405 2.302 1.00 86.81 196 ALA A O 1
ATOM 1502 N N . LEU A 1 197 ? 5.757 -2.684 0.721 1.00 85.06 197 LEU A N 1
ATOM 1503 C CA . LEU A 1 197 ? 4.551 -1.889 0.489 1.00 85.06 197 LEU A CA 1
ATOM 1504 C C . LEU A 1 197 ? 3.404 -2.201 1.470 1.00 85.06 197 LEU A C 1
ATOM 1506 O O . LEU A 1 197 ? 2.287 -1.743 1.307 1.00 85.06 197 LEU A O 1
ATOM 1510 N N . SER A 1 198 ? 3.622 -3.087 2.438 1.00 91.25 198 SER A N 1
ATOM 1511 C CA . SER A 1 198 ? 2.610 -3.405 3.449 1.00 91.25 198 SER A CA 1
ATOM 1512 C C . SER A 1 198 ? 2.907 -2.710 4.772 1.00 91.25 198 SER A C 1
ATOM 1514 O O . SER A 1 198 ? 2.005 -2.494 5.579 1.00 91.25 198 SER A O 1
ATOM 1516 N N . ILE A 1 199 ? 4.169 -2.360 5.025 1.00 87.50 199 ILE A N 1
ATOM 1517 C CA . ILE A 1 199 ? 4.605 -1.748 6.287 1.00 87.50 199 ILE A CA 1
ATOM 1518 C C . ILE A 1 199 ? 3.986 -0.358 6.484 1.00 87.50 199 ILE A C 1
ATOM 1520 O O . ILE A 1 199 ? 3.684 0.023 7.613 1.00 87.50 199 ILE A O 1
ATOM 1524 N N . ASP A 1 200 ? 3.752 0.392 5.416 1.00 85.62 200 ASP A N 1
ATOM 1525 C CA . ASP A 1 200 ? 3.045 1.672 5.461 1.00 85.62 200 ASP A CA 1
ATOM 1526 C C . ASP A 1 200 ? 1.541 1.479 5.740 1.00 85.62 200 ASP A C 1
ATOM 1528 O O . ASP A 1 200 ? 0.962 2.203 6.555 1.00 85.62 200 ASP A O 1
ATOM 1532 N N . SER A 1 201 ? 0.935 0.426 5.183 1.00 90.06 201 SER A N 1
ATOM 1533 C CA . SER A 1 201 ? -0.457 0.044 5.465 1.00 90.06 201 SER A CA 1
ATOM 1534 C C . SER A 1 201 ? -0.681 -0.479 6.895 1.00 90.06 201 SER A C 1
ATOM 1536 O O . SER A 1 201 ? -1.802 -0.433 7.409 1.00 90.06 201 SER A O 1
ATOM 1538 N N . PHE A 1 202 ? 0.377 -0.917 7.591 1.00 92.06 202 PHE A N 1
ATOM 1539 C CA . PHE A 1 202 ? 0.290 -1.397 8.974 1.00 92.06 202 PHE A CA 1
ATOM 1540 C C . PHE A 1 202 ? -0.246 -0.317 9.920 1.00 92.06 202 PHE A C 1
ATOM 1542 O O . PHE A 1 202 ? -1.158 -0.584 10.702 1.00 92.06 202 PHE A O 1
ATOM 1549 N N . GLY A 1 203 ? 0.259 0.917 9.827 1.00 89.75 203 GLY A N 1
ATOM 1550 C CA . GLY A 1 203 ? -0.225 2.029 10.654 1.00 89.75 203 GLY A CA 1
ATOM 1551 C C . GLY A 1 203 ? -1.696 2.359 10.385 1.00 89.75 203 GLY A C 1
ATOM 1552 O O . GLY A 1 203 ? -2.459 2.624 11.315 1.00 89.75 203 GLY A O 1
ATOM 1553 N N . ALA A 1 204 ? -2.114 2.264 9.121 1.00 89.81 204 ALA A N 1
ATOM 1554 C CA . ALA A 1 204 ? -3.501 2.455 8.724 1.00 89.81 204 ALA A CA 1
ATOM 1555 C C . ALA A 1 204 ? -4.427 1.366 9.295 1.00 89.81 204 ALA A C 1
ATOM 1557 O O . ALA A 1 204 ? -5.520 1.686 9.755 1.00 89.81 204 ALA A O 1
ATOM 1558 N N . GLY A 1 205 ? -3.975 0.107 9.349 1.00 93.31 205 GLY A N 1
ATOM 1559 C CA . GLY A 1 205 ? -4.700 -0.989 10.004 1.00 93.31 205 GLY A CA 1
ATOM 1560 C C . GLY A 1 205 ? -4.892 -0.769 11.509 1.00 93.31 205 GLY A C 1
ATOM 1561 O O . GLY A 1 205 ? -5.997 -0.933 12.022 1.00 93.31 205 GLY A O 1
ATOM 1562 N N . LEU A 1 206 ? -3.859 -0.297 12.211 1.00 91.06 206 LEU A N 1
ATOM 1563 C CA . LEU A 1 206 ? -3.951 0.073 13.627 1.00 91.06 206 LEU A CA 1
ATOM 1564 C C . LEU A 1 206 ? -4.995 1.177 13.836 1.00 91.06 206 LEU A C 1
ATOM 1566 O O . LEU A 1 206 ? -5.880 1.037 14.677 1.00 91.06 206 LEU A O 1
ATO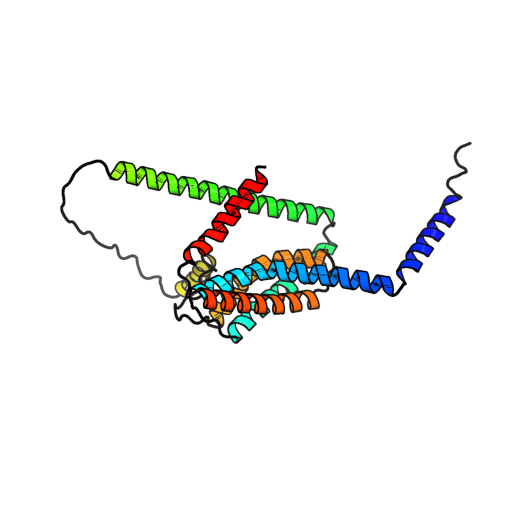M 1570 N N . GLY A 1 207 ? -4.942 2.240 13.027 1.00 88.44 207 GLY A N 1
ATOM 1571 C CA . GLY A 1 207 ? -5.919 3.330 13.078 1.00 88.44 207 GLY A CA 1
ATOM 1572 C C . GLY A 1 207 ? -7.348 2.871 12.770 1.00 88.44 207 GLY A C 1
ATOM 1573 O O . GLY A 1 207 ? -8.284 3.251 13.470 1.00 88.44 207 GLY A O 1
ATOM 1574 N N . ALA A 1 208 ? -7.519 1.998 11.775 1.00 89.94 208 ALA A N 1
ATOM 1575 C CA . ALA A 1 208 ? -8.814 1.433 11.401 1.00 89.94 208 ALA A CA 1
ATOM 1576 C C . ALA A 1 208 ? -9.456 0.624 12.537 1.00 89.94 208 ALA A C 1
ATOM 1578 O O . ALA A 1 208 ? -10.665 0.720 12.754 1.00 89.94 208 ALA A O 1
ATOM 1579 N N . ALA A 1 209 ? -8.653 -0.135 13.289 1.00 90.12 209 ALA A N 1
ATOM 1580 C CA . ALA A 1 209 ? -9.128 -0.871 14.457 1.00 90.12 209 ALA A CA 1
ATOM 1581 C C . ALA A 1 209 ? -9.631 0.060 15.567 1.00 90.12 209 ALA A C 1
ATOM 1583 O O . ALA A 1 209 ? -10.648 -0.229 16.190 1.00 90.12 209 ALA A O 1
ATOM 1584 N N . MET A 1 210 ? -8.973 1.202 15.776 1.00 83.62 210 MET A N 1
ATOM 1585 C CA . MET A 1 210 ? -9.384 2.184 16.787 1.00 83.62 210 MET A CA 1
A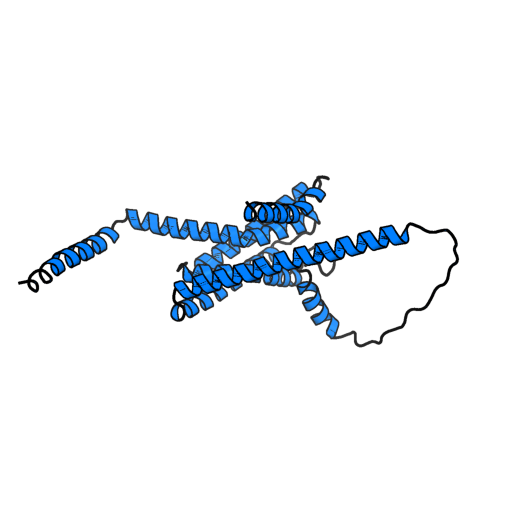TOM 1586 C C . MET A 1 210 ? -10.676 2.922 16.432 1.00 83.62 210 MET A C 1
ATOM 1588 O O . MET A 1 210 ? -11.416 3.328 17.323 1.00 83.62 210 MET A O 1
ATOM 1592 N N . VAL A 1 211 ? -10.961 3.075 15.138 1.00 83.62 211 VAL A N 1
ATOM 1593 C CA . VAL A 1 211 ? -12.244 3.602 14.641 1.00 83.62 211 VAL A CA 1
ATOM 1594 C C . VAL A 1 211 ? -13.366 2.558 14.771 1.00 83.62 211 VAL A C 1
ATOM 1596 O O . VAL A 1 211 ? -14.540 2.899 14.660 1.00 83.62 211 VAL A O 1
ATOM 1599 N N . GLY A 1 212 ? -13.032 1.293 15.048 1.00 84.25 212 GLY A N 1
ATOM 1600 C CA . GLY A 1 212 ? -14.002 0.207 15.175 1.00 84.25 212 GLY A CA 1
ATOM 1601 C C . GLY A 1 212 ? -14.454 -0.366 13.831 1.00 84.25 212 GLY A C 1
ATOM 1602 O O . GLY A 1 212 ? -15.542 -0.933 13.740 1.00 84.25 212 GLY A O 1
ATOM 1603 N N . LEU A 1 213 ? -13.644 -0.225 12.773 1.00 86.38 213 LEU A N 1
ATOM 1604 C CA . LEU A 1 213 ? -13.958 -0.829 11.479 1.00 86.38 213 LEU A CA 1
ATOM 1605 C C . LEU A 1 213 ? -13.854 -2.365 11.547 1.00 86.38 213 LEU A C 1
ATOM 1607 O O . LEU A 1 213 ? -12.955 -2.899 12.202 1.00 86.38 213 LEU A O 1
ATOM 1611 N N . PRO A 1 214 ? -14.733 -3.105 10.847 1.00 89.06 214 PRO A N 1
ATOM 1612 C CA . PRO A 1 214 ? -14.718 -4.565 10.851 1.00 89.06 214 PRO A CA 1
ATOM 1613 C C . PRO A 1 214 ? -13.427 -5.116 10.206 1.00 89.06 214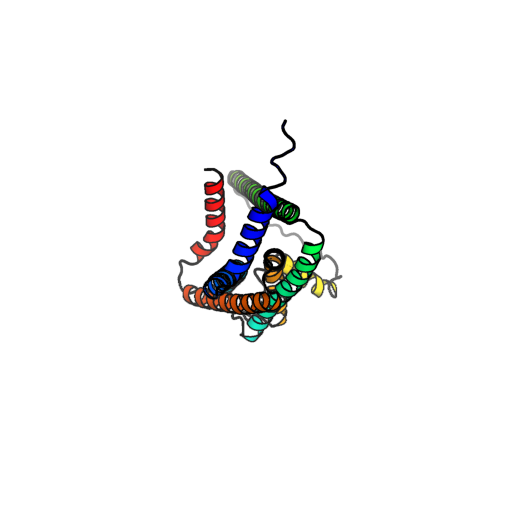 PRO A C 1
ATOM 1615 O O . PRO A 1 214 ? -13.208 -4.880 9.012 1.00 89.06 214 PRO A O 1
ATOM 1618 N N . PRO A 1 215 ? -12.587 -5.897 10.921 1.00 90.06 215 PRO A N 1
ATOM 1619 C CA . PRO A 1 215 ? -11.254 -6.277 10.438 1.00 90.06 215 PRO A CA 1
ATOM 1620 C C . PRO A 1 215 ? -11.238 -7.049 9.119 1.00 90.06 215 PRO A C 1
ATOM 1622 O O . PRO A 1 215 ? -10.455 -6.744 8.221 1.00 90.06 215 PRO A O 1
ATOM 1625 N N . LEU A 1 216 ? -12.134 -8.029 8.974 1.00 92.75 216 LEU A N 1
ATOM 1626 C CA . LEU A 1 216 ? -12.175 -8.893 7.793 1.00 92.75 216 LEU A CA 1
ATOM 1627 C C . LEU A 1 216 ? -12.560 -8.115 6.525 1.00 92.75 216 LEU A C 1
ATOM 1629 O O . LEU A 1 216 ? -11.888 -8.221 5.502 1.00 92.75 216 LEU A O 1
ATOM 1633 N N . TRP A 1 217 ? -13.615 -7.301 6.602 1.00 91.25 217 TRP A N 1
ATOM 1634 C CA . TRP A 1 217 ? -14.084 -6.500 5.468 1.00 91.25 217 TRP A CA 1
ATOM 1635 C C . TRP A 1 217 ? -13.072 -5.429 5.071 1.00 91.25 217 TRP A C 1
ATOM 1637 O O . TRP A 1 217 ? -12.820 -5.228 3.885 1.00 91.25 217 TRP A O 1
ATOM 1647 N N . THR A 1 218 ? -12.446 -4.789 6.057 1.00 91.88 218 THR A N 1
ATOM 1648 C CA . THR A 1 218 ? -11.437 -3.751 5.818 1.00 91.88 218 THR A CA 1
ATOM 1649 C C . THR A 1 218 ? -10.215 -4.335 5.105 1.00 91.88 218 THR A C 1
ATOM 1651 O O . THR A 1 218 ? -9.778 -3.793 4.090 1.00 91.88 218 THR A O 1
ATOM 1654 N N . ALA A 1 219 ? -9.724 -5.496 5.553 1.00 94.62 219 ALA A N 1
ATOM 1655 C CA . ALA A 1 219 ? -8.618 -6.202 4.910 1.00 94.62 219 ALA A CA 1
ATOM 1656 C C . ALA A 1 219 ? -8.944 -6.642 3.472 1.00 94.62 219 ALA A C 1
ATOM 1658 O O . ALA A 1 219 ? -8.122 -6.454 2.576 1.00 94.62 219 ALA A O 1
ATOM 1659 N N . LEU A 1 220 ? -10.144 -7.183 3.224 1.00 95.00 220 LEU A N 1
ATOM 1660 C CA . LEU A 1 220 ? -10.566 -7.610 1.884 1.00 95.00 220 LEU A CA 1
ATOM 1661 C C . LEU A 1 220 ? -10.675 -6.439 0.904 1.00 95.00 220 LEU A C 1
ATOM 1663 O O . LEU A 1 220 ? -10.230 -6.549 -0.243 1.00 95.00 220 LEU A O 1
ATOM 1667 N N . VAL A 1 221 ? -11.241 -5.314 1.346 1.00 94.62 221 VAL A N 1
ATOM 1668 C CA . VAL A 1 221 ? -11.376 -4.128 0.495 1.00 94.62 221 VAL A CA 1
ATOM 1669 C C . VAL A 1 221 ? -10.016 -3.498 0.224 1.00 94.62 221 VAL A C 1
ATOM 1671 O O . VAL A 1 221 ? -9.741 -3.178 -0.930 1.00 94.62 221 VAL A O 1
ATOM 1674 N N . ILE A 1 222 ? -9.140 -3.371 1.225 1.00 94.19 222 ILE A N 1
ATOM 1675 C CA . ILE A 1 222 ? -7.784 -2.839 1.013 1.00 94.19 222 ILE A CA 1
ATOM 1676 C C . ILE A 1 222 ? -6.975 -3.760 0.100 1.00 94.19 222 ILE A C 1
ATOM 1678 O O . ILE A 1 222 ? -6.354 -3.278 -0.842 1.00 94.19 222 ILE A O 1
ATOM 1682 N N . SER A 1 223 ? -7.039 -5.078 0.304 1.00 94.75 223 SER A N 1
ATOM 1683 C CA . SER A 1 223 ? -6.382 -6.056 -0.569 1.00 94.75 223 SER A CA 1
ATOM 1684 C C . SER A 1 223 ? -6.841 -5.905 -2.023 1.00 94.75 223 SER A C 1
ATOM 1686 O O . SER A 1 223 ? -6.025 -5.722 -2.929 1.00 94.75 223 SER A O 1
ATOM 1688 N N . SER A 1 224 ? -8.157 -5.877 -2.247 1.00 94.75 224 SER A N 1
ATOM 1689 C CA . SER A 1 224 ? -8.734 -5.739 -3.589 1.00 94.75 224 SER A CA 1
ATOM 1690 C C . SER A 1 224 ? -8.389 -4.390 -4.230 1.00 94.75 224 SER A C 1
ATOM 1692 O O . SER A 1 224 ? -8.032 -4.330 -5.409 1.00 94.75 224 SER A O 1
ATOM 1694 N N . THR A 1 225 ? -8.458 -3.304 -3.456 1.00 94.50 225 THR A N 1
ATOM 1695 C CA . THR A 1 225 ? -8.198 -1.938 -3.938 1.00 94.50 225 THR A CA 1
ATOM 1696 C C . THR A 1 225 ? -6.722 -1.734 -4.255 1.00 94.50 225 THR A C 1
ATOM 1698 O O . THR A 1 225 ? -6.415 -1.198 -5.315 1.00 94.50 225 THR A O 1
ATOM 1701 N N . SER A 1 226 ? -5.812 -2.238 -3.418 1.00 93.12 226 SER A N 1
ATOM 1702 C CA . SER A 1 226 ? -4.365 -2.167 -3.645 1.00 93.12 226 SER A CA 1
ATOM 1703 C C . SER A 1 226 ? -3.963 -2.897 -4.929 1.00 93.12 226 SER A C 1
ATOM 1705 O O . SER A 1 226 ? -3.279 -2.329 -5.784 1.00 93.12 226 SER A O 1
ATOM 1707 N N . GLY A 1 227 ? -4.490 -4.108 -5.157 1.00 93.69 227 GLY A N 1
ATOM 1708 C CA . GLY A 1 227 ? -4.280 -4.832 -6.416 1.00 93.69 227 GLY A CA 1
ATOM 1709 C C . GLY A 1 227 ? -4.803 -4.063 -7.638 1.00 93.69 227 GLY A C 1
ATOM 1710 O O . GLY A 1 227 ? -4.121 -3.975 -8.665 1.00 93.69 227 GLY A O 1
ATOM 1711 N N . LEU A 1 228 ? -5.987 -3.449 -7.524 1.00 95.19 228 LEU A N 1
ATOM 1712 C CA . LEU A 1 228 ? -6.576 -2.629 -8.585 1.00 95.19 228 LEU A CA 1
ATOM 1713 C C . LEU A 1 228 ? -5.762 -1.354 -8.856 1.00 95.19 228 LEU A C 1
ATOM 1715 O O . LEU A 1 228 ? -5.555 -0.999 -10.016 1.00 95.19 228 LEU A O 1
ATOM 1719 N N . PHE A 1 229 ? -5.273 -0.686 -7.813 1.00 94.69 229 PHE A N 1
ATOM 1720 C CA . PHE A 1 229 ? -4.454 0.524 -7.904 1.00 94.69 229 PHE A CA 1
ATOM 1721 C C . PHE A 1 229 ? -3.083 0.230 -8.500 1.00 94.69 229 PHE A C 1
ATOM 1723 O O . PHE A 1 229 ? -2.629 0.974 -9.369 1.00 94.69 229 PHE A O 1
ATOM 1730 N N . LEU A 1 230 ? -2.462 -0.889 -8.132 1.00 93.31 230 LEU A N 1
ATOM 1731 C CA . LEU A 1 230 ? -1.217 -1.342 -8.745 1.00 93.31 230 LEU A CA 1
ATOM 1732 C C . LEU A 1 230 ? -1.411 -1.610 -10.247 1.00 93.31 23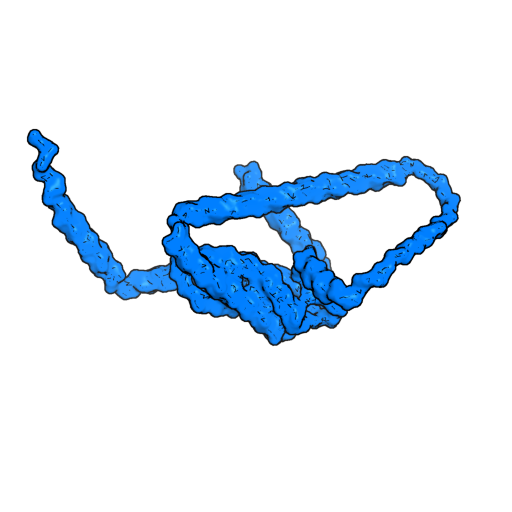0 LEU A C 1
ATOM 1734 O O . LEU A 1 230 ? -0.627 -1.142 -11.074 1.00 93.31 230 LEU A O 1
ATOM 1738 N N . LEU A 1 231 ? -2.495 -2.300 -10.623 1.00 93.00 231 LEU A N 1
ATOM 1739 C CA . LEU A 1 231 ? -2.872 -2.538 -12.023 1.00 93.00 231 LEU A CA 1
ATOM 1740 C C . LEU A 1 231 ? -3.135 -1.238 -12.789 1.00 93.00 231 LEU A C 1
ATOM 1742 O O . LEU A 1 231 ? -2.646 -1.067 -13.909 1.00 93.00 231 LEU A O 1
ATOM 1746 N N . ALA A 1 232 ? -3.916 -0.331 -12.205 1.00 93.25 232 ALA A N 1
ATOM 1747 C CA . ALA A 1 232 ? -4.241 0.960 -12.797 1.00 93.25 232 ALA A CA 1
ATOM 1748 C C . ALA A 1 232 ? -2.979 1.808 -12.984 1.00 93.25 232 ALA A C 1
ATOM 1750 O O . ALA A 1 232 ? -2.746 2.318 -14.080 1.00 93.25 232 ALA A O 1
ATOM 1751 N N . GLY A 1 233 ? -2.127 1.876 -11.959 1.00 90.81 233 GLY A N 1
ATOM 1752 C CA . GLY A 1 233 ? -0.843 2.564 -11.990 1.00 90.81 233 GLY A CA 1
ATOM 1753 C C . GLY A 1 233 ? 0.065 2.009 -13.079 1.00 90.81 233 GLY A C 1
ATOM 1754 O O . GLY A 1 233 ? 0.581 2.771 -13.891 1.00 90.81 233 GLY A O 1
ATOM 1755 N N . MET A 1 234 ? 0.178 0.684 -13.195 1.00 89.19 234 MET A N 1
ATOM 1756 C CA . MET A 1 234 ? 0.943 0.061 -14.277 1.00 89.19 234 MET A CA 1
ATOM 1757 C C . MET A 1 234 ? 0.394 0.398 -15.656 1.00 89.19 234 MET A C 1
ATOM 1759 O O . MET A 1 234 ? 1.164 0.790 -16.528 1.00 89.19 234 MET A O 1
ATOM 1763 N N . ARG A 1 235 ? -0.920 0.275 -15.881 1.00 89.38 235 ARG A N 1
ATOM 1764 C CA . ARG A 1 235 ? -1.535 0.613 -17.179 1.00 89.38 235 ARG A CA 1
ATOM 1765 C C . ARG A 1 235 ? -1.282 2.070 -17.549 1.00 89.38 235 ARG A C 1
ATOM 1767 O O . ARG A 1 235 ? -0.947 2.355 -18.699 1.00 89.38 235 ARG A O 1
ATOM 1774 N N . LEU A 1 236 ? -1.415 2.970 -16.577 1.00 89.19 236 LEU A N 1
ATOM 1775 C CA . LEU A 1 236 ? -1.145 4.392 -16.741 1.00 89.19 236 LEU A CA 1
ATOM 1776 C C . LEU A 1 236 ? 0.335 4.631 -17.071 1.00 89.19 236 LEU A C 1
ATOM 1778 O O . LEU A 1 236 ? 0.648 5.312 -18.046 1.00 89.19 236 LEU A O 1
ATOM 1782 N N . GLY A 1 237 ? 1.238 3.988 -16.328 1.00 86.69 237 GLY A N 1
ATOM 1783 C CA . GLY A 1 237 ? 2.676 4.020 -16.569 1.00 86.69 237 GLY A CA 1
ATOM 1784 C C . GLY A 1 237 ? 3.030 3.525 -17.972 1.00 86.69 237 GLY A C 1
ATOM 1785 O O . GLY A 1 237 ? 3.666 4.244 -18.733 1.00 86.69 237 GLY A O 1
ATOM 1786 N N . PHE A 1 238 ? 2.543 2.357 -18.387 1.00 85.38 238 PHE A N 1
ATOM 1787 C CA . PHE A 1 238 ? 2.780 1.823 -19.733 1.00 85.38 238 PHE A CA 1
ATOM 1788 C C . PHE A 1 238 ? 2.237 2.733 -20.837 1.00 85.38 238 PHE A C 1
ATOM 1790 O O . PHE A 1 238 ? 2.905 2.922 -21.857 1.00 85.38 238 PHE A O 1
ATOM 1797 N N . ARG A 1 239 ? 1.040 3.306 -20.645 1.00 84.25 239 ARG A N 1
ATOM 1798 C CA . ARG A 1 239 ? 0.423 4.221 -21.615 1.00 84.25 239 ARG A CA 1
ATOM 1799 C C . ARG A 1 239 ? 1.272 5.466 -21.810 1.00 84.25 239 ARG A C 1
ATOM 1801 O O . ARG A 1 239 ? 1.492 5.883 -22.944 1.00 84.25 239 ARG A O 1
ATOM 1808 N N . PHE A 1 240 ? 1.752 6.044 -20.718 1.00 81.50 240 PHE A N 1
ATOM 1809 C CA . PHE A 1 240 ? 2.539 7.260 -20.788 1.00 81.50 240 PHE A CA 1
ATOM 1810 C C . PHE A 1 240 ? 4.025 6.991 -21.059 1.00 81.50 240 PHE A C 1
ATOM 1812 O O . PHE A 1 240 ? 4.704 7.902 -21.512 1.00 81.50 240 PHE A O 1
ATOM 1819 N N . ALA A 1 241 ? 4.549 5.771 -20.885 1.00 73.56 241 ALA A N 1
ATOM 1820 C CA . ALA A 1 241 ? 5.966 5.434 -21.094 1.00 73.56 241 ALA A CA 1
ATOM 1821 C C . ALA A 1 241 ? 6.503 5.779 -22.500 1.00 73.56 241 ALA A C 1
ATOM 1823 O O . ALA A 1 241 ? 7.714 5.842 -22.702 1.00 73.56 241 ALA A O 1
ATOM 1824 N N . ALA A 1 242 ? 5.629 5.977 -23.493 1.00 66.81 242 ALA A N 1
ATOM 1825 C CA . ALA A 1 242 ? 5.995 6.438 -24.835 1.00 66.81 242 ALA A CA 1
ATOM 1826 C C . ALA A 1 242 ? 6.142 7.971 -24.951 1.00 66.81 242 ALA A C 1
ATOM 1828 O O . ALA A 1 242 ? 6.719 8.465 -25.919 1.00 66.81 242 ALA A O 1
ATOM 1829 N N . TRP A 1 243 ? 5.637 8.737 -23.983 1.00 69.19 243 TRP A N 1
ATOM 1830 C CA . TRP A 1 243 ? 5.638 10.194 -24.013 1.00 69.19 243 TRP A CA 1
ATOM 1831 C C . TRP A 1 243 ? 6.916 10.752 -23.373 1.00 69.19 243 TRP A C 1
ATOM 1833 O O . TRP A 1 243 ? 7.199 10.542 -22.192 1.00 69.19 243 TRP A O 1
ATOM 1843 N N . ARG A 1 244 ? 7.699 11.503 -24.160 1.00 55.16 244 ARG A N 1
ATOM 1844 C CA . ARG A 1 244 ? 9.001 12.087 -23.769 1.00 55.16 244 ARG A CA 1
ATOM 1845 C C . ARG A 1 244 ? 8.938 13.020 -22.543 1.00 55.16 244 ARG A C 1
ATOM 1847 O O . ARG A 1 244 ? 9.974 13.261 -21.930 1.00 55.16 244 ARG A O 1
ATOM 1854 N N . GLY A 1 245 ? 7.750 13.495 -22.157 1.00 58.69 245 GLY A N 1
ATOM 1855 C CA . GLY A 1 245 ? 7.520 14.356 -20.987 1.00 58.69 245 GLY A CA 1
ATOM 1856 C C . GLY A 1 245 ? 7.666 13.669 -19.620 1.00 58.69 245 GLY A C 1
ATOM 1857 O O . GLY A 1 245 ? 7.665 14.344 -18.596 1.00 58.69 245 GLY A O 1
ATOM 1858 N N . MET A 1 246 ? 7.847 12.346 -19.564 1.00 56.56 246 MET A N 1
ATOM 1859 C CA . MET A 1 246 ? 7.863 11.600 -18.297 1.00 56.56 246 MET A CA 1
ATOM 1860 C C . MET A 1 246 ? 9.011 11.933 -17.339 1.00 56.56 246 MET A C 1
ATOM 1862 O O . MET A 1 246 ? 8.874 11.759 -16.131 1.00 56.56 246 MET A O 1
ATOM 1866 N N . ARG A 1 247 ? 10.147 12.437 -17.843 1.00 54.03 247 ARG A N 1
ATOM 1867 C CA . ARG A 1 247 ? 11.240 12.887 -16.961 1.00 54.03 247 ARG A CA 1
ATOM 1868 C C . ARG A 1 247 ? 10.799 14.039 -16.045 1.00 54.03 247 ARG A C 1
ATOM 1870 O O . ARG A 1 247 ? 11.378 14.208 -14.979 1.00 54.03 247 ARG A O 1
ATOM 1877 N N . ALA A 1 248 ? 9.750 14.782 -16.412 1.00 55.75 248 ALA A N 1
ATOM 1878 C CA . ALA A 1 248 ? 9.144 15.800 -15.555 1.00 55.75 248 ALA A CA 1
ATOM 1879 C C . ALA A 1 248 ? 8.264 15.197 -14.438 1.00 55.75 248 ALA A C 1
ATOM 1881 O O . ALA A 1 248 ? 8.161 15.776 -13.363 1.00 55.75 248 ALA A O 1
ATOM 1882 N N . LEU A 1 249 ? 7.689 14.003 -14.628 1.00 55.22 249 LEU A N 1
ATOM 1883 C CA . LEU A 1 249 ? 6.891 13.305 -13.607 1.00 55.22 249 LEU A CA 1
ATOM 1884 C C . LEU A 1 249 ? 7.754 12.695 -12.490 1.00 55.22 249 LEU A C 1
ATOM 1886 O O . LEU A 1 249 ? 7.311 12.634 -11.348 1.00 55.22 249 LEU A O 1
ATOM 1890 N N . SER A 1 250 ? 9.019 12.348 -12.759 1.00 54.75 250 SER A N 1
ATOM 1891 C CA . SER A 1 250 ? 9.989 12.021 -11.696 1.00 54.75 250 SER A CA 1
ATOM 1892 C C . SER A 1 250 ? 10.362 13.219 -10.811 1.00 54.75 250 SER A C 1
ATOM 1894 O O . SER A 1 250 ? 10.900 13.024 -9.725 1.00 54.75 250 SER A O 1
ATOM 1896 N N . VAL A 1 251 ? 10.057 14.449 -11.241 1.00 57.69 251 VAL A N 1
ATOM 1897 C CA . VAL A 1 251 ? 10.235 15.677 -10.443 1.00 57.69 251 VAL A CA 1
ATOM 1898 C C . VAL A 1 251 ? 9.034 15.914 -9.515 1.00 57.69 251 VAL A C 1
ATOM 1900 O O . VAL A 1 251 ? 9.140 16.661 -8.547 1.00 57.69 251 VAL A O 1
ATOM 1903 N N . LEU A 1 252 ? 7.905 15.238 -9.751 1.00 62.66 252 LEU A N 1
ATOM 1904 C CA . LEU A 1 252 ? 6.640 15.460 -9.049 1.00 62.66 252 LEU A CA 1
ATOM 1905 C C . LEU A 1 252 ? 6.711 15.160 -7.537 1.00 62.66 252 LEU A C 1
ATOM 1907 O O . LEU A 1 252 ? 6.239 15.999 -6.775 1.00 62.66 252 LEU A O 1
ATOM 1911 N N . PRO A 1 253 ? 7.367 14.083 -7.050 1.00 56.44 253 PRO A N 1
ATOM 1912 C CA . PRO A 1 253 ? 7.569 13.887 -5.610 1.00 56.44 253 PRO A CA 1
ATOM 1913 C C . PRO A 1 253 ? 8.405 15.008 -4.972 1.00 56.44 253 PRO A C 1
ATOM 1915 O O . PRO A 1 253 ? 8.116 15.441 -3.859 1.00 56.44 253 PRO A O 1
ATOM 1918 N N . GLY A 1 254 ? 9.411 15.522 -5.692 1.00 55.12 254 GLY A N 1
ATOM 1919 C CA . GLY A 1 254 ? 10.224 16.660 -5.254 1.00 55.12 254 GLY A CA 1
ATOM 1920 C C . GLY A 1 254 ? 9.426 17.965 -5.210 1.00 55.12 254 GLY A C 1
ATOM 1921 O O . GLY A 1 254 ? 9.524 18.712 -4.241 1.00 55.12 254 GLY A O 1
ATOM 1922 N N . LEU A 1 255 ? 8.580 18.204 -6.214 1.00 63.78 255 LEU A N 1
ATOM 1923 C CA . LEU A 1 255 ? 7.675 19.352 -6.274 1.00 63.78 255 LEU A CA 1
ATOM 1924 C C . LEU A 1 255 ? 6.596 19.289 -5.180 1.00 63.78 255 LEU A C 1
ATOM 1926 O O . LEU A 1 255 ? 6.328 20.300 -4.543 1.00 63.78 255 LEU A O 1
ATOM 1930 N N . MET A 1 256 ? 6.020 18.111 -4.916 1.00 59.59 256 MET A N 1
ATOM 1931 C CA . MET A 1 256 ? 5.063 17.891 -3.821 1.00 59.59 256 MET A CA 1
ATOM 1932 C C . MET A 1 256 ? 5.697 18.180 -2.459 1.00 59.59 256 MET A C 1
ATOM 1934 O O . MET A 1 256 ? 5.063 18.815 -1.621 1.00 59.59 256 MET A O 1
ATOM 1938 N N . LEU A 1 257 ? 6.964 17.800 -2.256 1.00 51.75 257 LEU A N 1
ATOM 1939 C CA . LEU A 1 257 ? 7.711 18.148 -1.043 1.00 51.75 257 LEU A CA 1
ATOM 1940 C C . LEU A 1 257 ? 7.945 19.661 -0.914 1.00 51.75 257 LEU A C 1
ATOM 1942 O O . LEU A 1 257 ? 7.852 20.204 0.184 1.00 51.75 257 LEU A O 1
ATOM 1946 N N . ILE A 1 258 ? 8.242 20.341 -2.026 1.00 64.56 258 ILE A N 1
ATOM 1947 C CA . ILE A 1 258 ? 8.429 21.799 -2.054 1.00 64.56 258 ILE A CA 1
ATOM 1948 C C . ILE A 1 258 ? 7.108 22.512 -1.746 1.00 64.56 258 ILE A C 1
ATOM 1950 O O . ILE A 1 258 ? 7.085 23.390 -0.891 1.00 64.56 258 ILE A O 1
ATOM 1954 N N . ILE A 1 259 ? 6.004 22.106 -2.379 1.00 76.56 259 ILE A N 1
ATOM 1955 C CA . ILE A 1 259 ? 4.673 22.693 -2.171 1.00 76.56 259 ILE A CA 1
ATOM 1956 C C . ILE A 1 259 ? 4.182 22.441 -0.743 1.00 76.56 259 ILE A C 1
ATOM 1958 O O . ILE A 1 259 ? 3.734 23.377 -0.088 1.00 76.56 259 ILE A O 1
ATOM 1962 N N . MET A 1 260 ? 4.317 21.216 -0.223 1.00 57.59 260 MET A N 1
ATOM 1963 C CA . MET A 1 260 ? 3.956 20.903 1.163 1.00 57.59 260 MET A CA 1
ATOM 1964 C C . MET A 1 260 ? 4.832 21.677 2.164 1.00 57.59 260 MET A C 1
ATOM 1966 O O . MET A 1 260 ? 4.334 22.130 3.191 1.00 57.59 260 MET A O 1
ATOM 1970 N N . GLY A 1 261 ? 6.119 21.872 1.859 1.00 50.09 261 GLY A N 1
ATOM 1971 C CA . GLY A 1 261 ? 7.023 22.700 2.659 1.00 50.09 261 GLY A CA 1
ATOM 1972 C C . GLY A 1 261 ? 6.641 24.184 2.657 1.00 50.09 261 GLY A C 1
ATOM 1973 O O . GLY A 1 261 ? 6.636 24.808 3.713 1.00 50.09 261 GLY A O 1
ATOM 1974 N N . CYS A 1 262 ? 6.268 24.738 1.500 1.00 71.31 262 CYS A N 1
ATOM 1975 C CA . CYS A 1 262 ? 5.806 26.123 1.371 1.00 71.31 262 CYS A CA 1
ATOM 1976 C C . CYS A 1 262 ? 4.451 26.357 2.053 1.00 71.31 262 CYS A C 1
ATOM 1978 O O . CYS A 1 262 ? 4.302 27.351 2.753 1.00 71.31 262 CYS A O 1
ATOM 1980 N N . LEU A 1 263 ? 3.495 25.431 1.913 1.00 71.62 263 LEU A N 1
ATOM 1981 C CA . LEU A 1 263 ? 2.173 25.507 2.555 1.00 71.62 263 LEU A CA 1
ATOM 1982 C C . LEU A 1 263 ? 2.227 25.423 4.083 1.00 71.62 263 LEU A C 1
ATOM 1984 O O . LEU A 1 263 ? 1.258 25.770 4.740 1.00 71.62 263 LEU A O 1
ATOM 1988 N N . ARG A 1 264 ? 3.331 24.930 4.652 1.00 52.28 264 ARG A N 1
ATOM 1989 C CA . ARG A 1 264 ? 3.538 24.883 6.105 1.00 52.28 264 ARG A CA 1
ATOM 1990 C C . ARG A 1 264 ? 4.274 26.099 6.671 1.00 52.28 264 ARG A C 1
ATOM 1992 O O . ARG A 1 264 ? 4.382 26.204 7.888 1.00 52.28 264 ARG A O 1
ATOM 1999 N N . LEU A 1 265 ? 4.838 26.942 5.805 1.00 48.66 265 LEU A N 1
ATOM 2000 C CA . LEU A 1 265 ? 5.555 28.173 6.159 1.00 48.66 265 LEU A CA 1
ATOM 2001 C C . LEU A 1 265 ? 4.669 29.424 6.061 1.00 48.66 265 LEU A C 1
ATOM 2003 O O . LEU A 1 265 ? 5.106 30.498 6.472 1.00 48.66 265 LEU A O 1
ATOM 2007 N N . LEU A 1 266 ? 3.469 29.275 5.502 1.00 53.56 266 LEU A N 1
ATOM 2008 C CA . LEU A 1 266 ? 2.456 30.307 5.301 1.00 53.56 266 LEU A CA 1
ATOM 2009 C C . LEU A 1 266 ? 1.287 30.034 6.252 1.00 53.56 266 LEU A C 1
ATOM 2011 O O . LEU A 1 266 ? 0.779 31.012 6.837 1.00 53.56 266 LEU A O 1
#

pLDDT: mean 71.67, std 19.54, range [24.0, 96.06]

Radius of gyration: 27.58 Å; chains: 1; bounding box: 88×48×77 Å

Sequence (266 aa):
MLMGECTVLLPELKLAFKLTGKLEQSPLWEGHRLLAHGISLLLLAFAVSLDGFGVGVTYGLRRIRIPGLSIGIISLCSGLVVWLSMQIGTMLSGYLSPETAKWIGACLLMLIGCWALFQLWRRRKDAIETDTRITEASGVTKDAPEKNPKLPAVPVLLLEWKRLGIVIQILRTPQIADVDRSGIITASEALLLGIALSIDSFGAGLGAAMVGLPPLWTALVISSTSGLFLLAGMRLGFRFAAWRGMRALSVLPGLMLIIMGCLRLL

Secondary structure (DSSP, 8-state):
--SSSTTSSHHHHHHHHHHHHHHTT-HHHHHHHHHHHHHHHHHHHHHTTHHHHHHHHHHHHTT-B--HHHHHHHHHHHHHHHHHHHHHHHHHHTTS-HHHHHHHHHHHHHHHHHHHHHHHHHHHHHHHHHHHHHHHHTSS----------PPP-----SSHHHHHHHHHHHH-TT---SS--SB--HHHHHHHHHHTTHHHHHHHHHHHHTT--HHHHHHHHHHHHHHHHHHHHHHHHHHTTSTTHHHHTTHHHHHHHHHHHHTT-

Foldseek 3Di:
DPPPPPPPCVVVVVVVVVVVVVVCPDPVVVVVVVVVLVVVLVVLLVVLQVLLLQLLLLLLLVLQDEDLLLLLLLLLLLLVLLLVLLVVLLVVLVVDDPVVVVVVVVVVCVVVVVVVVVVVVVVVVVVVVVVVVVVVVVPDDDDDDDDDDDDDDDDDPPPPCVVVVLLVVCLVPLSCLVSVVPSYQDNVSSNSNSNSSNVVSSVSSSVCSNVVRDSNVSSVSSSVSNSVSSVVSSVNNNVCSVPPCCVVVVCVVVVVVVVVVVVVVD

Organism: NCBI:txid1652958